Protein AF-A0A1J4ZXJ6-F1 (afdb_monomer)

Foldseek 3Di:
DECVPADLELLLNLQLLLLQLLCCVPVVPPDDSVQSSDLVSVLVSQCVVVFPVSNVLSVVSVVLVPDPDRQSQVSLLSSLCNNQCVCVRNVAAEEAEDEQQLSQQSNCVDPNNHGSQLSNLVNLVVGDRYHYDYHRPPVVSVCVQAPDPPHSNDPVDDDDDDDDDDPVRVVVVVCVVVVPDPDDPPPD

Nearest PDB structures (foldseek):
  4d80-assembly1_B  TM=6.702E-01  e=1.916E+00  Metallosphaera sedula

Radius of gyration: 20.0 Å; Cα contacts (8 Å, |Δi|>4): 215; chains: 1; bounding box: 54×43×59 Å

Mean predicted aligned error: 7.33 Å

pLDDT: mean 86.76, std 11.31, range [38.34, 96.69]

Solvent-accessible surface area (backbone atoms only — not comparable to full-atom values): 10823 Å² total; per-residue (Å²): 87,73,50,93,77,53,50,85,44,50,68,48,32,22,43,34,47,44,14,50,52,51,40,44,70,76,43,69,74,59,81,67,66,73,58,25,52,33,67,76,46,31,56,56,55,34,55,69,80,71,43,67,71,56,31,48,55,52,50,49,50,54,54,44,69,69,40,96,73,59,56,41,36,59,40,42,53,52,29,72,46,41,63,37,54,50,14,63,79,67,75,44,74,46,77,46,49,35,36,49,43,61,60,54,57,57,46,33,75,39,87,68,46,42,60,45,52,50,55,51,40,60,44,65,75,72,48,84,42,53,47,79,43,81,38,57,86,56,56,73,55,47,44,48,44,42,68,31,89,88,27,64,38,38,78,74,62,89,86,79,86,86,73,81,77,50,72,69,54,46,51,51,48,50,49,55,52,57,74,71,44,88,70,74,88,84,83,121

Sequence (188 aa):
MDRKRFGLSPEAFAVEHIGSVLYWFQQKGQGRWDDYARLPTLLRAATTPGNQRVLDMVLELDADLRQQTIPQRRLLELAFQFPEVLARELSVRFLICIDEFQDLALLSNFPRVGDVLDIFRSLLQTQSDVAYVAAGSAISLMEGVFHQARSPLFVHFRSERVGPFTHEESEELARKVLASEDLPAEAA

Secondary structure (DSSP, 8-state):
--GGGS-SSHHHHHHHHHHHHHHHHHHTT-S-GGGTTSHHHHHHHHHTT--HHHHHHHHHHHHHHTSSS--HHHHHHHHHHHHHHHHHHHT--EEEEESSGGGGGGGGGSTTT--HHHHHHHHHTT-SSEEEEE--S-HHHHHHHHH-TTSTTTTTS-----PPPPHHHHHHHHHHHHHHS---TT--

Structure (mmCIF, N/CA/C/O backbone):
data_AF-A0A1J4ZXJ6-F1
#
_entry.id   AF-A0A1J4ZXJ6-F1
#
loop_
_atom_site.group_PDB
_atom_site.id
_atom_site.type_symbol
_atom_site.label_atom_id
_atom_site.label_alt_id
_atom_site.label_comp_id
_atom_site.label_asym_id
_atom_site.label_entity_id
_atom_site.label_seq_id
_atom_site.pdbx_PDB_ins_code
_atom_site.Cartn_x
_atom_site.Cartn_y
_atom_site.Cartn_z
_atom_site.occupancy
_atom_site.B_iso_or_equiv
_atom_site.auth_seq_id
_atom_site.auth_comp_id
_atom_site.auth_asym_id
_atom_site.auth_atom_id
_atom_site.pdbx_PDB_model_num
ATOM 1 N N . MET A 1 1 ? 4.449 4.030 -6.287 1.00 57.12 1 MET A N 1
ATOM 2 C CA . MET A 1 1 ? 4.791 4.685 -5.007 1.00 57.12 1 MET A CA 1
ATOM 3 C C . MET A 1 1 ? 6.258 4.415 -4.735 1.00 57.12 1 MET A C 1
ATOM 5 O O . MET A 1 1 ? 6.630 3.250 -4.757 1.00 57.12 1 MET A O 1
ATOM 9 N N . ASP A 1 2 ? 7.065 5.461 -4.542 1.00 56.28 2 ASP A N 1
ATOM 10 C CA . ASP A 1 2 ? 8.485 5.342 -4.174 1.00 56.28 2 ASP A CA 1
ATOM 11 C C . ASP A 1 2 ? 8.596 5.105 -2.662 1.00 56.28 2 ASP A C 1
ATOM 13 O O . ASP A 1 2 ? 8.157 5.941 -1.865 1.00 56.28 2 ASP A O 1
ATOM 17 N N . ARG A 1 3 ? 9.140 3.948 -2.270 1.00 56.22 3 ARG A N 1
ATOM 18 C CA . ARG A 1 3 ? 9.219 3.529 -0.867 1.00 56.22 3 ARG A CA 1
ATOM 19 C C . ARG A 1 3 ? 10.337 4.164 -0.063 1.00 56.22 3 ARG A C 1
ATOM 21 O O . ARG A 1 3 ? 10.216 4.207 1.157 1.00 56.22 3 ARG A O 1
ATOM 28 N N . LYS A 1 4 ? 11.328 4.786 -0.706 1.00 52.53 4 LYS A N 1
ATOM 29 C CA . LYS A 1 4 ? 12.382 5.535 0.005 1.00 52.53 4 LYS A CA 1
ATOM 30 C C . LYS A 1 4 ? 11.838 6.731 0.789 1.00 52.53 4 LYS A C 1
ATOM 32 O O . LYS A 1 4 ? 12.551 7.314 1.600 1.00 52.53 4 LYS A O 1
ATOM 37 N N . ARG A 1 5 ? 10.582 7.109 0.534 1.00 53.03 5 ARG A N 1
ATOM 38 C CA . ARG A 1 5 ? 9.884 8.219 1.185 1.00 53.03 5 ARG A CA 1
ATOM 39 C C . ARG A 1 5 ? 8.990 7.802 2.348 1.00 53.03 5 ARG A C 1
ATOM 41 O O . ARG A 1 5 ? 8.472 8.694 3.010 1.00 53.03 5 ARG A O 1
ATOM 48 N N . PHE A 1 6 ? 8.794 6.501 2.574 1.00 58.81 6 PHE A N 1
ATOM 49 C CA . PHE A 1 6 ? 7.945 6.033 3.662 1.00 58.81 6 PHE A CA 1
ATOM 50 C C . PHE A 1 6 ? 8.722 5.951 4.979 1.00 58.81 6 PHE A C 1
ATOM 52 O O . PHE A 1 6 ? 9.863 5.488 5.020 1.00 58.81 6 PHE A O 1
ATOM 59 N N . GLY A 1 7 ? 8.095 6.376 6.070 1.00 61.28 7 GLY A N 1
ATOM 60 C CA . GLY A 1 7 ? 8.584 6.191 7.419 1.00 61.28 7 GLY A CA 1
ATOM 61 C C . GLY A 1 7 ? 8.749 4.709 7.743 1.00 61.28 7 GLY A C 1
ATOM 62 O O . GLY A 1 7 ? 7.912 3.869 7.420 1.00 61.28 7 GLY A O 1
ATOM 63 N N . LEU A 1 8 ? 9.847 4.391 8.426 1.00 73.50 8 LEU A N 1
ATOM 64 C CA . LEU A 1 8 ? 10.215 3.016 8.770 1.00 73.50 8 LEU A CA 1
ATOM 65 C C . LEU A 1 8 ? 9.355 2.416 9.894 1.00 73.50 8 LEU A C 1
ATOM 67 O O . LEU A 1 8 ? 9.547 1.253 10.229 1.00 73.50 8 LEU A O 1
ATOM 71 N N . SER A 1 9 ? 8.444 3.185 10.503 1.00 89.31 9 SER A N 1
ATOM 72 C CA . SER A 1 9 ? 7.569 2.712 11.582 1.00 89.31 9 SER A CA 1
ATOM 73 C C . SER A 1 9 ? 6.183 2.321 11.046 1.00 89.31 9 SER A C 1
ATOM 75 O O . SER A 1 9 ? 5.703 2.959 10.106 1.00 89.31 9 SER A O 1
ATOM 77 N N . PRO A 1 10 ? 5.494 1.323 11.639 1.00 91.19 10 PRO A N 1
ATOM 78 C CA . PRO A 1 10 ? 4.149 0.926 11.208 1.00 91.19 10 PRO A CA 1
ATOM 79 C C . PRO A 1 10 ? 3.131 2.074 11.231 1.00 91.19 10 PRO A C 1
ATOM 81 O O . PRO A 1 10 ? 2.242 2.136 10.388 1.00 91.19 10 PRO A O 1
ATOM 84 N N . GLU A 1 11 ? 3.273 2.993 12.185 1.00 92.94 11 GLU A N 1
ATOM 85 C CA . GLU A 1 11 ? 2.424 4.173 12.337 1.00 92.94 11 GLU A CA 1
ATOM 86 C C . GLU A 1 11 ? 2.603 5.154 11.178 1.00 92.94 11 GLU A C 1
ATOM 88 O O . GLU A 1 11 ? 1.623 5.551 10.546 1.00 92.94 11 GLU A O 1
ATOM 93 N N . ALA A 1 12 ? 3.856 5.519 10.883 1.00 91.69 12 ALA A N 1
ATOM 94 C CA . ALA A 1 12 ? 4.175 6.412 9.776 1.00 91.69 12 ALA A CA 1
ATOM 95 C C . ALA A 1 12 ? 3.764 5.781 8.442 1.00 91.69 12 ALA A C 1
ATOM 97 O O . ALA A 1 12 ? 3.055 6.408 7.655 1.00 91.69 12 ALA A O 1
ATOM 98 N N . PHE A 1 13 ? 4.102 4.501 8.257 1.00 92.56 13 PHE A N 1
ATOM 99 C CA . PHE A 1 13 ? 3.728 3.736 7.078 1.00 92.56 13 PHE A CA 1
ATOM 100 C C . PHE A 1 13 ? 2.216 3.752 6.838 1.00 92.56 13 PHE A C 1
ATOM 102 O O . PHE A 1 13 ? 1.781 3.992 5.713 1.00 92.56 13 PHE A O 1
ATOM 109 N N . ALA A 1 14 ? 1.401 3.519 7.872 1.00 94.75 14 ALA A N 1
ATOM 110 C CA . ALA A 1 14 ? -0.048 3.475 7.718 1.00 94.75 14 ALA A CA 1
ATOM 111 C C . ALA A 1 14 ? -0.626 4.823 7.260 1.00 94.75 14 ALA A C 1
ATOM 113 O O . ALA A 1 14 ? -1.421 4.867 6.318 1.00 94.75 14 ALA A O 1
ATOM 114 N N . VAL A 1 15 ? -0.181 5.926 7.873 1.00 94.81 1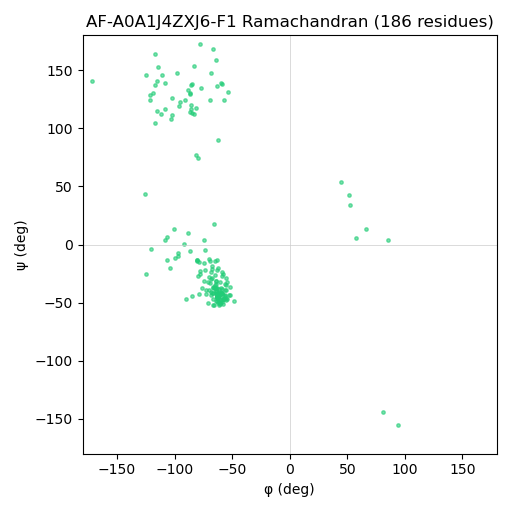5 VAL A N 1
ATOM 115 C CA . VAL A 1 15 ? -0.614 7.286 7.505 1.00 94.81 15 VAL A CA 1
ATOM 116 C C . VAL A 1 15 ? -0.195 7.626 6.078 1.00 94.81 15 VAL A C 1
ATOM 118 O O . VAL A 1 15 ? -1.015 8.075 5.278 1.00 94.81 15 VAL A O 1
ATOM 121 N N . GLU A 1 16 ? 1.065 7.388 5.731 1.00 93.38 16 GLU A N 1
ATOM 122 C CA . GLU A 1 16 ? 1.604 7.712 4.411 1.00 93.38 16 GLU A CA 1
ATOM 123 C C . GLU A 1 16 ? 1.022 6.820 3.313 1.00 93.38 16 GLU A C 1
ATOM 125 O O . GLU A 1 16 ? 0.822 7.273 2.184 1.00 93.38 16 GLU A O 1
ATOM 130 N N . HIS A 1 17 ? 0.707 5.560 3.616 1.00 93.56 17 HIS A N 1
ATOM 131 C CA . HIS A 1 17 ? 0.140 4.646 2.630 1.00 93.56 17 HIS A CA 1
ATOM 132 C C . HIS A 1 17 ? -1.290 5.047 2.293 1.00 93.56 17 HIS A C 1
ATOM 134 O O . HIS A 1 17 ? -1.599 5.278 1.127 1.00 93.56 17 HIS A O 1
ATOM 140 N N . ILE A 1 18 ? -2.133 5.259 3.303 1.00 95.50 18 ILE A N 1
ATOM 141 C CA . ILE A 1 18 ? -3.501 5.752 3.100 1.00 95.50 18 ILE A CA 1
ATOM 142 C C . ILE A 1 18 ? -3.474 7.132 2.426 1.00 95.50 18 ILE A C 1
ATOM 144 O O . ILE A 1 18 ? -4.213 7.383 1.471 1.00 95.50 18 ILE A O 1
ATOM 148 N N . GLY A 1 19 ? -2.574 8.015 2.866 1.00 94.56 19 GLY A N 1
ATOM 149 C CA . GLY A 1 19 ? -2.404 9.345 2.288 1.00 94.56 19 GLY A CA 1
ATOM 150 C C . GLY A 1 19 ? -1.991 9.325 0.828 1.00 94.56 19 GLY A C 1
ATOM 151 O O . GLY A 1 19 ? -2.583 10.030 0.015 1.00 94.56 19 GLY A O 1
ATOM 152 N N . SER A 1 20 ? -1.030 8.485 0.460 1.00 93.31 20 SER A N 1
ATOM 153 C CA . SER A 1 20 ? -0.595 8.358 -0.929 1.00 93.31 20 SER A CA 1
ATOM 154 C C . SER A 1 20 ? -1.694 7.773 -1.822 1.00 93.31 20 SER A C 1
ATOM 156 O O . SER A 1 20 ? -1.858 8.246 -2.946 1.00 93.31 20 SER A O 1
ATOM 158 N N . VAL A 1 21 ? -2.504 6.829 -1.330 1.00 94.62 21 VAL A N 1
ATOM 159 C CA . VAL A 1 21 ? -3.686 6.327 -2.056 1.00 94.62 21 VAL A CA 1
ATOM 160 C C . VAL A 1 21 ? -4.688 7.458 -2.308 1.00 94.62 21 VAL A C 1
ATOM 162 O O . VAL A 1 21 ? -5.096 7.667 -3.451 1.00 94.62 21 VAL A O 1
ATOM 165 N N . LEU A 1 22 ? -5.043 8.233 -1.276 1.00 94.19 22 LEU A N 1
ATOM 166 C CA . LEU A 1 22 ? -5.968 9.365 -1.416 1.00 94.19 22 LEU A CA 1
ATOM 167 C C . LEU A 1 22 ? -5.416 10.467 -2.322 1.00 94.19 22 LEU A C 1
ATOM 169 O O . LEU A 1 22 ? -6.157 11.008 -3.140 1.00 94.19 22 LEU A O 1
ATOM 173 N N . TYR A 1 23 ? -4.123 10.772 -2.222 1.00 94.12 23 TYR A N 1
ATOM 174 C CA . TYR A 1 23 ? -3.451 11.731 -3.093 1.00 94.12 23 TYR A CA 1
ATOM 175 C C . TYR A 1 23 ? -3.575 11.328 -4.563 1.00 94.12 23 TYR A C 1
ATOM 177 O O . TYR A 1 23 ? 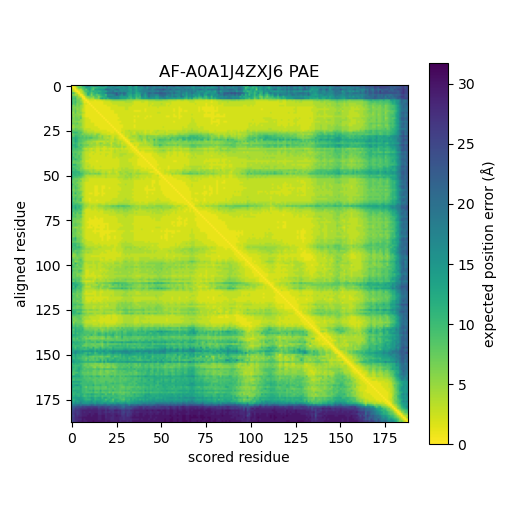-4.017 12.125 -5.390 1.00 94.12 23 TYR A O 1
ATOM 185 N N . TRP A 1 24 ? -3.230 10.083 -4.901 1.00 92.81 24 TRP A N 1
ATOM 186 C CA . TRP A 1 24 ? -3.329 9.602 -6.279 1.00 92.81 24 TRP A CA 1
ATOM 187 C C . TRP A 1 24 ? -4.776 9.534 -6.763 1.00 92.81 24 TRP A C 1
ATOM 189 O O . TRP A 1 24 ? -5.041 9.885 -7.912 1.00 92.81 24 TRP A O 1
ATOM 199 N N . PHE A 1 25 ? -5.711 9.159 -5.891 1.00 93.19 25 PHE A N 1
ATOM 200 C CA . PHE A 1 25 ? -7.132 9.131 -6.218 1.00 93.19 25 PHE A CA 1
ATOM 201 C C . PHE A 1 25 ? -7.694 10.531 -6.526 1.00 93.19 25 PHE A C 1
ATOM 203 O O . PHE A 1 25 ? -8.353 10.723 -7.547 1.00 93.19 25 PHE A O 1
ATOM 210 N N . GLN A 1 26 ? -7.414 11.519 -5.673 1.00 91.88 26 GLN A N 1
ATOM 211 C CA . GLN A 1 26 ? -8.011 12.857 -5.772 1.00 91.88 26 GLN A CA 1
ATOM 212 C C . GLN A 1 26 ? -7.255 13.770 -6.730 1.00 91.88 26 GLN A C 1
ATOM 214 O O . GLN A 1 26 ? -7.860 14.475 -7.533 1.00 91.88 26 GLN A O 1
ATOM 219 N N . GLN A 1 27 ? -5.928 13.763 -6.639 1.00 90.56 27 GLN A N 1
ATOM 220 C CA . GLN A 1 27 ? -5.077 14.714 -7.342 1.00 90.56 27 GLN A CA 1
ATOM 221 C C . GLN A 1 27 ? -4.458 14.139 -8.614 1.00 90.56 27 GLN A C 1
ATOM 223 O O . GLN A 1 27 ? -3.878 14.881 -9.402 1.00 90.56 27 GLN A O 1
ATOM 228 N N . LYS A 1 28 ? -4.543 12.819 -8.833 1.00 88.56 28 LYS A N 1
ATOM 229 C CA . LYS A 1 28 ? -3.974 12.145 -10.015 1.00 88.56 28 LYS A CA 1
ATOM 230 C C . LYS A 1 28 ? -2.490 12.475 -10.238 1.00 88.56 28 LYS A C 1
ATOM 232 O O . LYS A 1 28 ? -2.032 12.579 -11.372 1.00 88.56 28 LYS A O 1
ATOM 237 N N . GLY A 1 29 ? -1.745 12.668 -9.148 1.00 85.12 29 GLY A N 1
ATOM 238 C CA . GLY A 1 29 ? -0.324 13.019 -9.188 1.00 85.12 29 GLY A CA 1
ATOM 239 C C . GLY A 1 29 ? -0.022 14.511 -9.332 1.00 85.12 29 GLY A C 1
ATOM 240 O O . GLY A 1 29 ? 1.151 14.866 -9.430 1.00 85.12 29 GLY A O 1
ATOM 241 N N . GLN A 1 30 ? -1.034 15.379 -9.327 1.00 84.94 30 GLN A N 1
ATOM 242 C CA . GLN A 1 30 ? -0.857 16.828 -9.375 1.00 84.94 30 GLN A CA 1
ATOM 243 C C . GLN A 1 30 ? -0.707 17.406 -7.958 1.00 84.94 30 GLN A C 1
ATOM 245 O O . GLN A 1 30 ? -1.479 17.108 -7.056 1.00 84.94 30 GLN A O 1
ATOM 250 N N . GLY A 1 31 ? 0.288 18.265 -7.740 1.00 83.50 31 GLY A N 1
ATOM 251 C CA . GLY A 1 31 ? 0.522 18.892 -6.436 1.00 83.50 31 GLY A CA 1
ATOM 252 C C . GLY A 1 31 ? 1.537 18.151 -5.563 1.00 83.50 31 GLY A C 1
ATOM 253 O O . GLY A 1 31 ? 2.463 17.511 -6.061 1.00 83.50 31 GLY A O 1
ATOM 254 N N . ARG A 1 32 ? 1.427 18.327 -4.240 1.00 82.75 32 ARG A N 1
ATOM 255 C CA . ARG A 1 32 ? 2.421 17.845 -3.273 1.00 82.75 32 ARG A CA 1
ATOM 256 C C . ARG A 1 32 ? 1.889 16.659 -2.479 1.00 82.75 32 ARG A C 1
ATOM 258 O O . ARG A 1 32 ? 0.958 16.791 -1.693 1.00 82.75 32 ARG A O 1
ATOM 265 N N . TRP A 1 33 ? 2.542 15.511 -2.636 1.00 81.06 33 TRP A N 1
ATOM 266 C CA . TRP A 1 33 ? 2.216 14.306 -1.870 1.00 81.06 33 TRP A CA 1
ATOM 267 C C . TRP A 1 33 ? 2.474 14.478 -0.358 1.00 81.06 33 TRP A C 1
ATOM 269 O O . TRP A 1 33 ? 1.733 13.913 0.443 1.00 81.06 33 TRP A O 1
ATOM 279 N N . ASP A 1 34 ? 3.473 15.292 0.028 1.00 82.62 34 ASP A N 1
ATOM 280 C CA . ASP A 1 34 ? 3.868 15.533 1.431 1.00 82.62 34 ASP A CA 1
ATOM 281 C C . ASP A 1 34 ? 2.695 16.013 2.300 1.00 82.62 34 ASP A C 1
ATOM 283 O O . ASP A 1 34 ? 2.665 15.785 3.511 1.00 82.62 34 ASP A O 1
ATOM 287 N N . ASP A 1 35 ? 1.724 16.695 1.687 1.00 85.19 35 ASP A N 1
ATOM 288 C CA . ASP A 1 35 ? 0.565 17.222 2.394 1.00 85.19 35 ASP A CA 1
ATOM 289 C C . ASP A 1 35 ? -0.308 16.079 2.922 1.00 85.19 35 ASP A C 1
ATOM 291 O O . ASP A 1 35 ? -0.791 16.155 4.050 1.00 85.19 35 ASP A O 1
ATOM 295 N N . TYR A 1 36 ? -0.437 14.987 2.161 1.00 88.81 36 TYR A N 1
ATOM 296 C CA . TYR A 1 36 ? -1.241 13.809 2.506 1.00 88.81 36 TYR A CA 1
ATOM 297 C C . TYR A 1 36 ? -0.528 12.857 3.475 1.00 88.81 36 TYR A C 1
ATOM 299 O O . TYR A 1 36 ? -1.182 12.019 4.089 1.00 88.81 36 TYR A O 1
ATOM 307 N N . ALA A 1 37 ? 0.783 13.016 3.674 1.00 87.44 37 ALA A N 1
ATOM 308 C CA . ALA A 1 37 ? 1.575 12.238 4.630 1.00 87.44 37 ALA A CA 1
ATOM 309 C C . ALA A 1 37 ? 1.342 12.647 6.101 1.00 87.44 37 ALA A C 1
ATOM 311 O O . ALA A 1 37 ? 2.003 12.146 7.009 1.00 87.44 37 ALA A O 1
ATOM 312 N N . ARG A 1 38 ? 0.420 13.583 6.367 1.00 90.50 38 ARG A N 1
ATOM 313 C CA . ARG A 1 38 ? 0.117 14.092 7.711 1.00 90.50 38 ARG A CA 1
ATOM 314 C C . ARG A 1 38 ? -1.328 13.812 8.083 1.00 90.50 38 ARG A C 1
ATOM 316 O O . ARG A 1 38 ? -2.244 14.199 7.362 1.00 90.50 38 ARG A O 1
ATOM 323 N N . LEU A 1 39 ? -1.533 13.251 9.273 1.00 89.94 39 LEU A N 1
ATOM 324 C CA . LEU A 1 39 ? -2.850 12.838 9.764 1.00 89.94 39 LEU A CA 1
ATOM 325 C C . LEU A 1 39 ? -3.933 13.943 9.716 1.00 89.94 39 LEU A C 1
ATOM 327 O O . LEU A 1 39 ? -5.029 13.659 9.238 1.00 89.94 39 LEU A O 1
ATOM 331 N N . PRO A 1 40 ? -3.675 15.213 10.101 1.00 91.62 40 PRO A N 1
ATOM 332 C CA . PRO A 1 40 ? -4.697 16.260 10.004 1.00 91.62 40 PRO A CA 1
ATOM 333 C C . PRO A 1 40 ? -5.142 16.550 8.567 1.00 91.62 40 PRO A C 1
ATOM 335 O O . PRO A 1 40 ? -6.318 16.816 8.323 1.00 91.62 40 PRO A O 1
ATOM 338 N N . THR A 1 41 ? -4.215 16.507 7.609 1.00 90.81 41 THR A N 1
ATOM 339 C CA . THR A 1 41 ? -4.545 16.679 6.192 1.00 90.81 41 THR A CA 1
ATOM 340 C C . THR A 1 41 ? -5.256 15.448 5.657 1.00 90.81 41 THR A C 1
ATOM 342 O O . THR A 1 41 ? -6.220 15.588 4.913 1.00 90.81 41 THR A O 1
ATOM 345 N N . LEU A 1 42 ? -4.826 14.256 6.077 1.00 92.44 42 LEU A N 1
ATOM 346 C CA . LEU A 1 42 ? -5.439 12.989 5.702 1.00 92.44 42 LEU A CA 1
ATOM 347 C C . LEU A 1 42 ? -6.919 12.941 6.090 1.00 92.44 42 LEU A C 1
ATOM 349 O O . LEU A 1 42 ? -7.764 12.624 5.258 1.00 92.44 42 LEU A O 1
ATOM 353 N N . LEU A 1 43 ? -7.238 13.341 7.323 1.00 93.62 43 LEU A N 1
ATOM 354 C CA . LEU A 1 43 ? -8.611 13.443 7.820 1.00 93.62 43 LEU A CA 1
ATOM 355 C C . LEU A 1 43 ? -9.457 14.396 6.969 1.00 93.62 43 LEU A C 1
ATOM 357 O O . LEU A 1 43 ? -10.597 14.084 6.639 1.00 93.62 43 LEU A O 1
ATOM 361 N N . ARG A 1 44 ? -8.896 15.539 6.557 1.00 92.56 44 ARG A N 1
ATOM 362 C CA . ARG A 1 44 ? -9.586 16.471 5.651 1.00 92.56 44 ARG A CA 1
ATOM 363 C C . ARG A 1 44 ? -9.783 15.851 4.270 1.00 92.56 44 ARG A C 1
ATOM 365 O O . ARG A 1 44 ? -10.891 15.876 3.740 1.00 92.56 44 ARG A O 1
ATOM 372 N N . ALA A 1 45 ? -8.741 15.248 3.707 1.00 91.50 45 ALA A N 1
ATOM 373 C CA . ALA A 1 45 ? -8.801 14.589 2.409 1.00 91.50 45 ALA A CA 1
ATOM 374 C C . ALA A 1 45 ? -9.852 13.470 2.389 1.00 91.50 45 ALA A C 1
ATOM 376 O O . ALA A 1 45 ? -10.588 13.358 1.415 1.00 91.50 45 ALA A O 1
ATOM 377 N N . ALA A 1 46 ? -9.994 12.704 3.472 1.00 93.19 46 ALA A N 1
ATOM 378 C CA . ALA A 1 46 ? -10.968 11.619 3.593 1.00 93.19 46 ALA A CA 1
ATOM 379 C C . ALA A 1 46 ? -12.435 12.081 3.519 1.00 93.19 46 ALA A C 1
ATOM 381 O O . ALA A 1 46 ? -13.301 11.294 3.153 1.00 93.19 46 ALA A O 1
ATOM 382 N N . THR A 1 47 ? -12.722 13.356 3.806 1.00 93.38 47 THR A N 1
ATOM 383 C CA . THR A 1 47 ? -14.076 13.920 3.646 1.00 93.38 47 THR A CA 1
ATOM 384 C C . THR A 1 47 ? -14.416 14.258 2.191 1.00 93.38 47 THR A C 1
ATOM 386 O O . THR A 1 47 ? -15.588 14.300 1.825 1.00 93.38 47 THR A O 1
ATOM 389 N N . THR A 1 48 ? -13.405 14.463 1.340 1.00 90.81 48 THR A N 1
ATOM 390 C CA . THR A 1 48 ? -13.575 14.931 -0.049 1.00 90.81 48 THR A CA 1
ATOM 391 C C . THR A 1 48 ? -14.348 13.945 -0.938 1.00 90.81 48 THR A C 1
ATOM 393 O O . THR A 1 48 ? -15.201 14.398 -1.697 1.00 90.81 48 THR A O 1
ATOM 396 N N . PRO A 1 49 ? -14.141 12.613 -0.847 1.00 88.31 49 PRO A N 1
ATOM 397 C CA . PRO A 1 49 ? -14.943 11.645 -1.593 1.00 88.31 49 PRO A CA 1
ATOM 398 C C . PRO A 1 49 ? -16.428 11.604 -1.204 1.00 88.31 49 PRO A C 1
ATOM 400 O O . PRO A 1 49 ? -17.210 10.982 -1.913 1.00 88.31 49 PRO A O 1
ATOM 403 N N . GLY A 1 50 ? -16.826 12.202 -0.072 1.00 90.25 50 GLY A N 1
ATOM 404 C CA . GLY A 1 50 ? -18.214 12.185 0.402 1.00 90.25 50 GLY A CA 1
ATOM 405 C C . GLY A 1 50 ? -18.735 10.803 0.819 1.00 90.25 50 GLY A C 1
ATOM 406 O O . GLY A 1 50 ? -19.941 10.635 0.984 1.00 90.25 50 GLY A O 1
ATOM 407 N N . ASN A 1 51 ? -17.853 9.813 0.990 1.00 94.25 51 ASN A N 1
ATOM 408 C CA . ASN A 1 51 ? -18.215 8.453 1.376 1.00 94.25 51 ASN A CA 1
ATOM 409 C C . ASN A 1 51 ? -17.930 8.214 2.870 1.00 94.25 51 ASN A C 1
ATOM 411 O O . ASN A 1 51 ? -16.807 8.414 3.338 1.00 94.25 51 ASN A O 1
ATOM 415 N N . GLN A 1 52 ? -18.951 7.766 3.607 1.00 94.19 52 GLN A N 1
ATOM 416 C CA . GLN A 1 52 ? -18.865 7.545 5.054 1.00 94.19 52 GLN A CA 1
ATOM 417 C C . GLN A 1 52 ? -17.860 6.451 5.412 1.00 94.19 52 GLN A C 1
ATOM 419 O O . GLN A 1 52 ? -17.043 6.653 6.300 1.00 94.19 52 GLN A O 1
ATOM 424 N N . ARG A 1 53 ? -17.841 5.337 4.672 1.00 95.25 53 ARG A N 1
ATOM 425 C CA . ARG A 1 53 ? -16.956 4.210 4.969 1.00 95.25 53 ARG A CA 1
ATOM 426 C C . ARG A 1 53 ? -15.479 4.571 4.805 1.00 95.25 53 ARG A C 1
ATOM 428 O O . ARG A 1 53 ? -14.652 4.143 5.608 1.00 95.25 53 ARG A O 1
ATOM 435 N N . VAL A 1 54 ? -15.150 5.382 3.797 1.00 94.81 54 VAL A N 1
ATOM 436 C CA . VAL A 1 54 ? -13.791 5.913 3.591 1.00 94.81 54 VAL A CA 1
ATOM 437 C C . VAL A 1 54 ? -13.375 6.809 4.757 1.00 94.81 54 VAL A C 1
ATOM 439 O O . VAL A 1 54 ? -12.264 6.671 5.267 1.00 94.81 54 VAL A O 1
ATOM 442 N N . LEU A 1 55 ? -14.261 7.707 5.196 1.00 95.62 55 LEU A N 1
ATOM 443 C CA . LEU A 1 55 ? -14.003 8.575 6.343 1.00 95.62 55 LEU A CA 1
ATOM 444 C C . LEU A 1 55 ? -13.834 7.764 7.635 1.00 95.62 55 LEU A C 1
ATOM 446 O O . LEU A 1 55 ? -12.874 7.998 8.368 1.00 95.62 55 LEU A O 1
ATOM 450 N N . ASP A 1 56 ? -14.712 6.791 7.876 1.00 96.50 56 ASP A N 1
ATOM 451 C CA . ASP A 1 56 ? -14.683 5.926 9.055 1.00 96.50 56 ASP A CA 1
ATOM 452 C C . ASP A 1 56 ? -13.341 5.205 9.181 1.00 96.50 56 ASP A C 1
ATOM 454 O O . ASP A 1 56 ? -12.750 5.215 10.253 1.00 96.50 56 ASP A O 1
ATOM 458 N N . MET A 1 57 ? -12.788 4.665 8.089 1.00 96.12 57 MET A N 1
ATOM 459 C CA . MET A 1 57 ? -11.470 4.019 8.131 1.00 96.12 57 MET A CA 1
ATOM 460 C C . MET A 1 57 ? -10.340 4.967 8.549 1.00 96.12 57 MET A C 1
ATOM 462 O O . MET A 1 57 ? -9.430 4.565 9.274 1.00 96.12 57 MET A O 1
ATOM 466 N N . VAL A 1 58 ? -10.373 6.226 8.103 1.00 96.25 58 VAL A N 1
ATOM 467 C CA . VAL A 1 58 ? -9.351 7.217 8.482 1.00 96.25 58 VAL A CA 1
ATOM 468 C C . VAL A 1 58 ? -9.553 7.692 9.925 1.00 96.25 58 VAL A C 1
ATOM 470 O O . VAL A 1 58 ? -8.578 7.977 10.621 1.00 96.25 58 VAL A O 1
ATOM 473 N N . LEU A 1 59 ? -10.795 7.727 10.410 1.00 96.19 59 LEU A N 1
ATOM 474 C CA . LEU A 1 59 ? -11.096 7.976 11.821 1.00 96.19 59 LEU A CA 1
ATOM 475 C C . LEU A 1 59 ? -10.676 6.802 12.716 1.00 96.19 59 LEU A C 1
ATOM 477 O O . LEU A 1 59 ? -10.127 7.035 13.789 1.00 96.19 59 LEU A O 1
ATOM 481 N N . GLU A 1 60 ? -10.873 5.558 12.273 1.00 96.69 60 GLU A N 1
ATOM 482 C CA . GLU A 1 60 ? -10.372 4.356 12.950 1.00 96.69 60 GLU A CA 1
ATOM 483 C C . GLU A 1 60 ? -8.840 4.399 13.065 1.00 96.69 60 GLU A C 1
ATOM 485 O O . GLU A 1 60 ? -8.300 4.147 14.142 1.00 96.69 60 GLU A O 1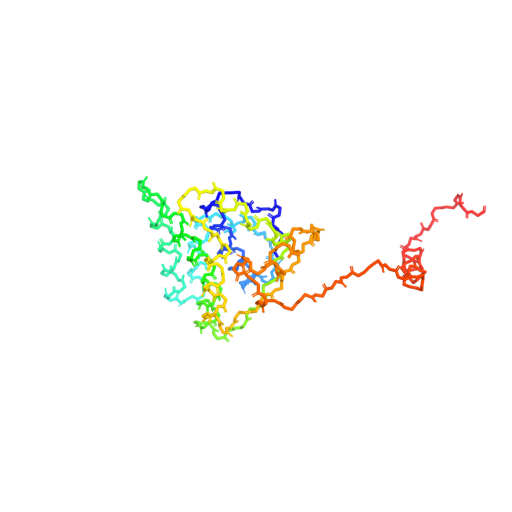
ATOM 490 N N . LEU A 1 61 ? -8.145 4.811 11.997 1.00 96.62 61 LEU A N 1
ATOM 491 C CA . LEU A 1 61 ? -6.699 5.036 12.017 1.00 96.62 61 LEU A CA 1
ATOM 492 C C . LEU A 1 61 ? -6.289 6.091 13.064 1.00 96.62 61 LEU A C 1
ATOM 494 O O . LEU A 1 61 ? -5.381 5.843 13.856 1.00 96.62 61 LEU A O 1
ATOM 498 N N . ASP A 1 62 ? -6.939 7.262 13.086 1.00 96.19 62 ASP A N 1
ATOM 499 C CA . ASP A 1 62 ? -6.654 8.319 14.076 1.00 96.19 62 ASP A CA 1
ATOM 500 C C . ASP A 1 62 ? -6.920 7.839 15.511 1.00 96.19 62 ASP A C 1
ATOM 502 O O . ASP A 1 62 ? -6.113 8.094 16.408 1.00 96.19 62 ASP A O 1
ATOM 506 N N . ALA A 1 63 ? -8.004 7.091 15.728 1.00 95.88 63 ALA A N 1
ATOM 507 C CA . ALA A 1 63 ? -8.332 6.517 17.026 1.00 95.88 63 ALA A CA 1
ATOM 508 C C . ALA A 1 63 ? -7.270 5.507 17.491 1.00 95.88 63 ALA A C 1
ATOM 510 O O . ALA A 1 63 ? -6.825 5.579 18.639 1.00 95.88 63 ALA A O 1
ATOM 511 N N . ASP A 1 64 ? -6.823 4.608 16.609 1.00 95.75 64 ASP A N 1
ATOM 512 C CA . ASP A 1 64 ? -5.787 3.613 16.907 1.00 95.75 64 ASP A CA 1
ATOM 513 C C . ASP A 1 64 ? -4.426 4.262 17.211 1.00 95.75 64 ASP A C 1
ATOM 515 O O . ASP A 1 64 ? -3.723 3.830 18.129 1.00 95.75 64 ASP A O 1
ATOM 519 N N . LEU A 1 65 ? -4.076 5.348 16.515 1.00 94.19 65 LEU A N 1
ATOM 520 C CA . LEU A 1 65 ? -2.846 6.113 16.757 1.00 94.19 65 LEU A CA 1
ATOM 521 C C . LEU A 1 65 ? -2.840 6.860 18.100 1.00 94.19 65 LEU A C 1
ATOM 523 O O . LEU A 1 65 ? -1.770 7.156 18.631 1.00 94.19 65 LEU A O 1
ATOM 527 N N . ARG A 1 66 ? -4.013 7.168 18.668 1.00 93.94 66 ARG A N 1
ATOM 528 C CA . ARG A 1 66 ? -4.150 7.857 19.966 1.00 93.94 66 ARG A CA 1
ATOM 529 C C . ARG A 1 66 ? -4.139 6.914 21.168 1.00 93.94 66 ARG A C 1
ATOM 531 O O . ARG A 1 66 ? -4.166 7.385 22.307 1.00 93.94 66 ARG A O 1
ATOM 538 N N . GLN A 1 67 ? -4.133 5.603 20.947 1.00 93.38 67 GLN A N 1
ATOM 539 C CA . GLN A 1 67 ? -4.135 4.635 22.039 1.00 93.38 67 GLN A CA 1
ATOM 540 C C . GLN A 1 67 ? -2.813 4.667 22.815 1.00 93.38 67 GLN A C 1
ATOM 542 O O . GLN A 1 67 ? -1.741 4.869 22.251 1.00 93.38 67 GLN A O 1
ATOM 547 N N . GLN A 1 68 ? -2.877 4.390 24.122 1.00 87.81 68 GLN A N 1
ATOM 548 C CA . GLN A 1 68 ? -1.676 4.274 24.963 1.00 87.81 68 GLN A CA 1
ATOM 549 C C . GLN A 1 68 ? -0.737 3.165 24.469 1.00 87.81 68 GLN A C 1
ATOM 551 O O . GLN A 1 68 ? 0.483 3.299 24.522 1.00 87.81 68 GLN A O 1
ATOM 556 N N . THR A 1 69 ? -1.316 2.061 23.993 1.00 91.19 69 THR A N 1
ATOM 557 C CA . THR A 1 69 ? -0.594 0.976 23.329 1.00 91.19 69 THR A CA 1
ATOM 558 C C . THR A 1 69 ? -1.092 0.882 21.899 1.00 91.19 69 THR A C 1
ATOM 560 O O . THR A 1 69 ? -2.187 0.389 21.659 1.00 91.19 69 THR A O 1
ATOM 563 N N . ILE A 1 70 ? -0.279 1.357 20.959 1.00 91.88 70 ILE A N 1
ATOM 564 C CA . ILE A 1 70 ? -0.651 1.417 19.546 1.00 91.88 70 ILE A CA 1
ATOM 565 C C . ILE A 1 70 ? -0.741 -0.006 18.959 1.00 91.88 70 ILE A C 1
ATOM 567 O O . ILE A 1 70 ? 0.251 -0.750 19.014 1.00 91.88 70 ILE A O 1
ATOM 571 N N . PRO A 1 71 ? -1.887 -0.400 18.368 1.00 93.31 71 PRO A N 1
ATOM 572 C CA . PRO A 1 71 ? -2.064 -1.713 17.758 1.00 93.31 71 PRO A CA 1
ATOM 573 C C . PRO A 1 71 ? -1.419 -1.757 16.360 1.00 93.31 71 PRO A C 1
ATOM 575 O O . PRO A 1 71 ? -2.099 -1.742 15.339 1.00 93.31 71 PRO A O 1
ATOM 578 N N . GLN A 1 72 ? -0.084 -1.827 16.305 1.00 93.25 72 GLN A N 1
ATOM 579 C CA . GLN A 1 72 ? 0.707 -1.725 15.063 1.00 93.25 72 GLN A CA 1
ATOM 580 C C . GLN A 1 72 ? 0.254 -2.677 13.948 1.00 93.25 72 GLN A C 1
ATOM 582 O O . GLN A 1 72 ? 0.129 -2.257 12.802 1.00 93.25 72 GLN A O 1
ATOM 587 N N . ARG A 1 73 ? -0.047 -3.941 14.274 1.00 94.19 73 ARG A N 1
ATOM 588 C CA . ARG A 1 73 ? -0.596 -4.901 13.307 1.00 94.19 73 ARG A CA 1
ATOM 589 C C . ARG A 1 73 ? -1.892 -4.401 12.658 1.00 94.19 73 ARG A C 1
ATOM 591 O O . ARG A 1 73 ? -2.012 -4.439 11.438 1.00 94.19 73 ARG A O 1
ATOM 598 N N . ARG A 1 74 ? -2.829 -3.899 13.468 1.00 94.56 74 ARG A N 1
ATOM 599 C CA . ARG A 1 74 ? -4.120 -3.382 12.998 1.00 94.56 74 ARG A CA 1
ATOM 600 C C . ARG A 1 74 ? -3.943 -2.154 12.106 1.00 94.56 74 ARG A C 1
ATOM 602 O O . ARG A 1 74 ? -4.641 -2.037 11.107 1.00 94.56 74 ARG A O 1
ATOM 609 N N . LEU A 1 75 ? -2.984 -1.274 12.412 1.00 95.19 75 LEU A N 1
ATOM 610 C CA . LEU A 1 75 ? -2.673 -0.124 11.553 1.00 95.19 75 LEU A CA 1
ATOM 611 C C . LEU A 1 75 ? -2.244 -0.560 10.147 1.00 95.19 75 LEU A C 1
ATOM 613 O O . LEU A 1 75 ? -2.685 0.028 9.162 1.00 95.19 75 LEU A O 1
ATOM 617 N N . LEU A 1 76 ? -1.415 -1.604 10.047 1.00 95.00 76 LEU A N 1
ATOM 618 C CA . LEU A 1 76 ? -1.003 -2.149 8.753 1.00 95.00 76 LEU A CA 1
ATOM 619 C C . LEU A 1 76 ? -2.166 -2.826 8.024 1.00 95.00 76 LEU A C 1
ATOM 621 O O . LEU A 1 76 ? -2.321 -2.627 6.822 1.00 95.00 76 LEU A O 1
ATOM 625 N N . GLU A 1 77 ? -3.004 -3.577 8.741 1.00 95.06 77 GLU A N 1
ATOM 626 C CA . GLU A 1 77 ? -4.227 -4.168 8.184 1.00 95.06 77 GLU A CA 1
ATOM 627 C C . GLU A 1 77 ? -5.155 -3.084 7.610 1.00 95.06 77 GLU A C 1
ATOM 629 O O . GLU A 1 77 ? -5.578 -3.192 6.460 1.00 95.06 77 GLU A O 1
ATOM 634 N N . LEU A 1 78 ? -5.396 -1.997 8.355 1.00 95.75 78 LEU A N 1
ATOM 635 C CA . LEU A 1 78 ? -6.166 -0.840 7.887 1.00 95.75 78 LEU A CA 1
ATOM 636 C C . LEU A 1 78 ? -5.533 -0.200 6.651 1.00 95.75 78 LEU A C 1
ATOM 638 O O . LEU A 1 78 ? -6.230 0.054 5.669 1.00 95.75 78 LEU A O 1
ATOM 642 N N . ALA A 1 79 ? -4.220 0.032 6.680 1.00 95.56 79 ALA A N 1
ATOM 643 C CA . ALA A 1 79 ? -3.503 0.662 5.582 1.00 95.56 79 ALA A CA 1
ATOM 644 C C . ALA A 1 79 ? -3.616 -0.151 4.291 1.00 95.56 79 ALA A C 1
ATOM 646 O O . ALA A 1 79 ? -4.017 0.378 3.258 1.00 95.56 79 ALA A O 1
ATOM 647 N N . PHE A 1 80 ? -3.310 -1.443 4.347 1.00 95.12 80 PHE A N 1
ATOM 648 C CA . PHE A 1 80 ? -3.358 -2.311 3.177 1.00 95.12 80 PHE A CA 1
ATOM 649 C C . PHE A 1 80 ? -4.787 -2.597 2.692 1.00 95.12 80 PHE A C 1
ATOM 651 O O . PHE A 1 80 ? -4.976 -2.824 1.499 1.00 95.12 80 PHE A O 1
ATOM 658 N N . GLN A 1 81 ? -5.791 -2.577 3.576 1.00 95.88 81 GLN A N 1
ATOM 659 C CA . GLN A 1 81 ? -7.203 -2.759 3.214 1.00 95.88 81 GLN A CA 1
ATOM 660 C C . GLN A 1 81 ? -7.824 -1.498 2.596 1.00 95.88 81 GLN A C 1
ATOM 662 O O . GLN A 1 81 ? -8.788 -1.590 1.832 1.00 95.88 81 GLN A O 1
ATOM 667 N N . PHE A 1 82 ? -7.289 -0.320 2.917 1.00 96.62 82 PHE A N 1
ATOM 668 C CA . PHE A 1 82 ? -7.853 0.962 2.507 1.00 96.62 82 PHE A CA 1
ATOM 669 C C . PHE A 1 82 ? -8.054 1.121 0.987 1.00 96.62 82 PHE A C 1
ATOM 671 O O . PHE A 1 82 ? -9.153 1.528 0.601 1.00 96.62 82 PHE A O 1
ATOM 678 N N . PRO A 1 83 ? -7.091 0.776 0.102 1.00 96.19 83 PRO A N 1
ATOM 679 C CA . PRO A 1 83 ? -7.302 0.865 -1.341 1.00 96.19 83 PRO A CA 1
ATOM 680 C C . PRO A 1 83 ? -8.509 0.076 -1.841 1.00 96.19 83 PRO A C 1
ATOM 682 O O . PRO A 1 83 ? -9.234 0.566 -2.699 1.00 96.19 83 PRO A O 1
ATOM 685 N N . GLU A 1 84 ? -8.745 -1.118 -1.295 1.00 96.19 84 GLU A N 1
ATOM 686 C CA . GLU A 1 84 ? -9.865 -1.972 -1.697 1.00 96.19 84 GLU A CA 1
ATOM 687 C C . GLU A 1 84 ? -11.199 -1.371 -1.273 1.00 96.19 84 GLU A C 1
ATOM 689 O O . GLU A 1 84 ? -12.147 -1.350 -2.054 1.00 96.19 84 GLU A O 1
ATOM 694 N N . VAL A 1 85 ? -11.277 -0.856 -0.043 1.00 95.75 85 VAL A N 1
ATOM 695 C CA . VAL A 1 85 ? -12.491 -0.180 0.427 1.00 95.75 85 VAL A CA 1
ATOM 696 C C . VAL A 1 85 ? -12.757 1.050 -0.427 1.00 95.75 85 VAL A C 1
ATOM 698 O O . VAL A 1 85 ? -13.865 1.212 -0.921 1.00 95.75 85 VAL A O 1
ATOM 701 N N . LEU A 1 86 ? -11.736 1.868 -0.682 1.00 96.06 86 LEU A N 1
ATOM 702 C CA . LEU A 1 86 ? -11.868 3.035 -1.546 1.00 96.06 86 LEU A CA 1
ATOM 703 C C . LEU A 1 86 ? -12.326 2.654 -2.964 1.00 96.06 86 LEU A C 1
ATOM 705 O O . LEU A 1 86 ? -13.187 3.330 -3.524 1.00 96.06 86 LEU A O 1
ATOM 709 N N . ALA A 1 87 ? -11.781 1.573 -3.531 1.00 95.56 87 ALA A N 1
ATOM 710 C CA . ALA A 1 87 ? -12.167 1.068 -4.846 1.00 95.56 87 ALA A CA 1
ATOM 711 C C . ALA A 1 87 ? -13.637 0.651 -4.896 1.00 95.56 87 ALA A C 1
ATOM 713 O O . ALA A 1 87 ? -14.378 1.127 -5.756 1.00 95.56 87 ALA A O 1
ATOM 714 N N . ARG A 1 88 ? -14.069 -0.194 -3.954 1.00 95.44 88 ARG A N 1
ATOM 715 C CA . ARG A 1 88 ? -15.445 -0.707 -3.892 1.00 95.44 88 ARG A CA 1
ATOM 716 C C . ARG A 1 88 ? -16.456 0.412 -3.686 1.00 95.44 88 ARG A C 1
ATOM 718 O O . ARG A 1 88 ? -17.417 0.527 -4.441 1.00 95.44 88 ARG A O 1
ATOM 725 N N . GLU A 1 89 ? -16.204 1.262 -2.697 1.00 95.25 89 GLU A N 1
ATOM 726 C CA . GLU A 1 89 ? -17.106 2.345 -2.299 1.00 95.25 89 GLU A CA 1
ATOM 727 C C . GLU A 1 89 ? -17.295 3.398 -3.394 1.00 95.25 89 GLU A C 1
ATOM 729 O O . GLU A 1 89 ? -18.362 3.999 -3.509 1.00 95.25 89 GLU A O 1
ATOM 734 N N . LEU A 1 90 ? -16.268 3.620 -4.219 1.00 94.06 90 LEU A N 1
ATOM 735 C CA . LEU A 1 90 ? -16.301 4.608 -5.298 1.00 94.06 90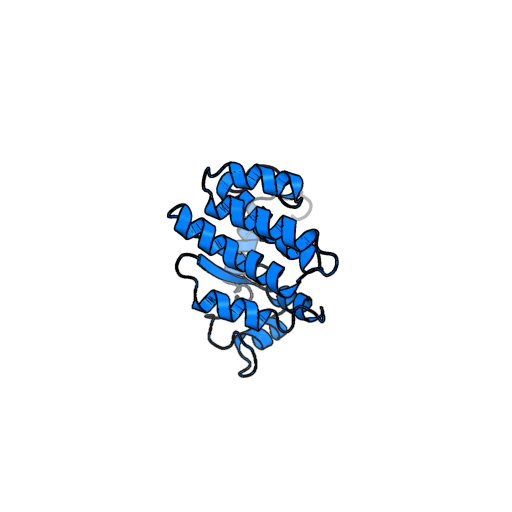 LEU A CA 1
ATOM 736 C C . LEU A 1 90 ? -16.419 3.972 -6.688 1.00 94.06 90 LEU A C 1
ATOM 738 O O . LEU A 1 90 ? -16.373 4.687 -7.687 1.00 94.06 90 LEU A O 1
ATOM 742 N N . SER A 1 91 ? -16.606 2.648 -6.760 1.00 93.88 91 SER A N 1
ATOM 743 C CA . SER A 1 91 ? -16.708 1.876 -8.006 1.00 93.88 91 SER A CA 1
ATOM 744 C C . SER A 1 91 ? -15.555 2.145 -8.985 1.00 93.88 91 SER A C 1
ATOM 746 O O . SER A 1 91 ? -15.755 2.289 -10.193 1.00 93.88 91 SER A O 1
ATOM 748 N N . VAL A 1 92 ? -14.331 2.219 -8.458 1.00 94.44 92 VAL A N 1
ATOM 749 C CA . VAL A 1 92 ? -13.092 2.378 -9.232 1.00 94.44 92 VAL A CA 1
ATOM 750 C C . VAL A 1 92 ? -12.186 1.165 -9.052 1.00 94.44 92 VAL A C 1
ATOM 752 O O . VAL A 1 92 ? -12.357 0.381 -8.127 1.00 94.44 92 VAL A O 1
ATOM 755 N N . ARG A 1 93 ? -11.197 1.015 -9.935 1.00 93.94 93 ARG A N 1
ATOM 756 C CA . ARG A 1 93 ? -10.163 -0.021 -9.821 1.00 93.94 93 ARG A CA 1
ATOM 757 C C . ARG A 1 93 ? -8.803 0.618 -9.607 1.00 93.94 93 ARG A C 1
ATOM 759 O O . ARG A 1 93 ? -8.495 1.620 -10.255 1.00 93.94 93 ARG A O 1
ATOM 766 N N . PHE A 1 94 ? -7.983 0.018 -8.751 1.00 93.38 94 PHE A N 1
ATOM 767 C CA . PHE A 1 94 ? -6.621 0.482 -8.498 1.00 93.38 94 PHE A CA 1
ATOM 768 C C . PHE A 1 94 ? -5.581 -0.466 -9.088 1.00 93.38 94 PHE A C 1
ATOM 770 O O . PHE A 1 94 ? -5.677 -1.684 -8.966 1.00 93.38 94 PHE A O 1
ATOM 777 N N . LEU A 1 95 ? -4.540 0.123 -9.674 1.00 94.31 95 LEU A N 1
ATOM 778 C CA . LEU A 1 95 ? -3.266 -0.538 -9.922 1.00 94.31 95 LEU A CA 1
ATOM 779 C C . LEU A 1 95 ? -2.224 0.122 -9.020 1.00 94.31 95 LEU A C 1
ATOM 781 O O . LEU A 1 95 ? -1.896 1.295 -9.204 1.00 94.31 95 LEU A O 1
ATOM 785 N N . ILE A 1 96 ? -1.718 -0.614 -8.034 1.00 93.25 96 ILE A N 1
ATOM 786 C CA . ILE A 1 96 ? -0.713 -0.117 -7.097 1.00 93.25 96 ILE A CA 1
ATOM 787 C C . ILE A 1 96 ? 0.649 -0.677 -7.486 1.00 93.25 96 ILE A C 1
ATOM 789 O O . ILE A 1 96 ? 0.953 -1.847 -7.260 1.00 93.25 96 ILE A O 1
ATOM 793 N N . CYS A 1 97 ? 1.494 0.196 -8.028 1.00 92.06 97 CYS A N 1
ATOM 794 C CA . CYS A 1 97 ? 2.902 -0.104 -8.250 1.00 92.06 97 CYS A CA 1
ATOM 795 C C . CYS A 1 97 ? 3.697 0.221 -6.983 1.00 92.06 97 CYS A C 1
ATOM 797 O O . CYS A 1 97 ? 3.795 1.389 -6.583 1.00 92.06 97 CYS A O 1
ATOM 799 N N . ILE A 1 98 ? 4.253 -0.808 -6.360 1.00 90.12 98 ILE A N 1
ATOM 800 C CA . ILE A 1 98 ? 5.104 -0.715 -5.181 1.00 90.12 98 ILE A CA 1
ATOM 801 C C . ILE A 1 98 ? 6.546 -0.871 -5.644 1.00 90.12 98 ILE A C 1
ATOM 803 O O . ILE A 1 98 ? 6.934 -1.956 -6.071 1.00 90.12 98 ILE A O 1
ATOM 807 N N . ASP A 1 99 ? 7.315 0.210 -5.558 1.00 88.88 99 ASP A N 1
ATOM 808 C CA . ASP A 1 99 ? 8.760 0.153 -5.758 1.00 88.88 99 ASP A CA 1
ATOM 809 C C . ASP A 1 99 ? 9.461 -0.268 -4.461 1.00 88.88 99 ASP A C 1
ATOM 811 O O . ASP A 1 99 ? 8.913 -0.065 -3.374 1.00 88.88 99 ASP A O 1
ATOM 815 N N . GLU A 1 100 ? 10.639 -0.874 -4.581 1.00 88.75 100 GLU A N 1
ATOM 816 C CA . GLU A 1 100 ? 11.397 -1.487 -3.481 1.00 88.75 100 GLU A CA 1
ATOM 817 C C . GLU A 1 100 ? 10.509 -2.338 -2.554 1.00 88.75 100 GLU A C 1
ATOM 819 O O . GLU A 1 100 ? 10.431 -2.151 -1.337 1.00 88.75 100 GLU A O 1
ATOM 824 N N . PHE A 1 101 ? 9.775 -3.287 -3.142 1.00 88.88 101 PHE A N 1
ATOM 825 C CA . PHE A 1 101 ? 8.822 -4.125 -2.417 1.00 88.88 101 PHE A CA 1
ATOM 826 C C . PHE A 1 101 ? 9.458 -4.867 -1.235 1.00 88.88 101 PHE A C 1
ATOM 828 O O . PHE A 1 101 ? 8.809 -5.013 -0.197 1.00 88.88 101 PHE A O 1
ATOM 835 N N . GLN A 1 102 ? 10.723 -5.283 -1.355 1.00 85.19 102 GLN A N 1
ATOM 836 C CA . GLN A 1 102 ? 11.451 -5.967 -0.285 1.00 85.19 102 GLN A CA 1
ATOM 837 C C . GLN A 1 102 ? 11.538 -5.150 1.013 1.00 85.19 102 GLN A C 1
ATOM 839 O O . GLN A 1 102 ? 11.600 -5.741 2.090 1.00 85.19 102 GLN A O 1
ATOM 844 N N . ASP A 1 103 ? 11.463 -3.817 0.940 1.00 87.12 103 ASP A N 1
ATOM 845 C CA . ASP A 1 103 ? 11.516 -2.948 2.118 1.00 87.12 103 ASP A CA 1
ATOM 846 C C . ASP A 1 103 ? 10.276 -3.120 3.004 1.00 87.12 103 ASP A C 1
ATOM 848 O O . ASP A 1 103 ? 10.321 -2.823 4.197 1.00 87.12 103 ASP A O 1
ATOM 852 N N . LEU A 1 104 ? 9.182 -3.683 2.469 1.00 87.00 104 LEU A N 1
ATOM 853 C CA . LEU A 1 104 ? 8.014 -4.048 3.272 1.00 87.00 104 LEU A CA 1
ATOM 854 C C . LEU A 1 104 ? 8.395 -4.978 4.418 1.00 87.00 104 LEU A C 1
ATOM 856 O O . LEU A 1 104 ? 7.888 -4.809 5.522 1.00 87.00 104 LEU A O 1
ATOM 860 N N . ALA A 1 105 ? 9.310 -5.919 4.166 1.00 85.88 105 ALA A N 1
ATOM 861 C CA . ALA A 1 105 ? 9.745 -6.904 5.148 1.00 85.88 105 ALA A CA 1
ATOM 862 C C . ALA A 1 105 ? 10.412 -6.259 6.376 1.00 85.88 105 ALA A C 1
ATOM 864 O O . ALA A 1 105 ? 10.438 -6.870 7.443 1.00 85.88 105 ALA A O 1
ATOM 865 N N . LEU A 1 106 ? 10.895 -5.013 6.271 1.00 87.06 106 LEU A N 1
ATOM 866 C CA . LEU A 1 106 ? 11.454 -4.272 7.404 1.00 87.06 106 LEU A CA 1
ATOM 867 C C . LEU A 1 106 ? 10.404 -3.976 8.483 1.00 87.06 106 LEU A C 1
ATOM 869 O O . LEU A 1 106 ? 10.757 -3.880 9.657 1.00 87.06 106 LEU A O 1
ATOM 873 N N . LEU A 1 107 ? 9.118 -3.890 8.123 1.00 88.25 107 LEU A N 1
ATOM 874 C CA . LEU A 1 107 ? 8.032 -3.706 9.091 1.00 88.25 107 LEU A CA 1
ATOM 875 C C . LEU A 1 107 ? 7.840 -4.932 9.996 1.00 88.25 107 LEU A C 1
ATOM 877 O O . LEU A 1 107 ? 7.334 -4.790 11.109 1.00 88.25 107 LEU A O 1
ATOM 881 N N . SER A 1 108 ? 8.302 -6.114 9.576 1.00 88.00 108 SER A N 1
ATOM 882 C CA . SER A 1 108 ? 8.302 -7.320 10.414 1.00 88.00 108 SER A CA 1
ATOM 883 C C . SER A 1 108 ? 9.300 -7.244 11.574 1.00 88.00 108 SER A C 1
ATOM 885 O O . SER A 1 108 ? 9.206 -8.024 12.519 1.00 88.00 108 SER A O 1
ATOM 887 N N . ASN A 1 109 ? 10.244 -6.292 11.553 1.00 87.81 109 ASN A N 1
ATOM 888 C CA . ASN A 1 109 ? 11.178 -6.077 12.665 1.00 87.81 109 ASN A CA 1
ATOM 889 C C . ASN A 1 109 ? 10.487 -5.497 13.912 1.00 87.81 109 ASN A C 1
ATOM 891 O O . ASN A 1 109 ? 11.081 -5.468 14.991 1.00 87.81 109 ASN A O 1
ATOM 895 N N . PHE A 1 110 ? 9.240 -5.029 13.787 1.00 88.00 110 PHE A N 1
ATOM 896 C CA . PHE A 1 110 ? 8.468 -4.500 14.905 1.00 88.00 110 PHE A CA 1
ATOM 897 C C . PHE A 1 110 ? 7.751 -5.638 15.650 1.00 88.00 110 PHE A C 1
ATOM 899 O O . PHE A 1 110 ? 6.880 -6.296 15.075 1.00 88.00 110 PHE A O 1
ATOM 906 N N . PRO A 1 111 ? 8.023 -5.848 16.956 1.00 83.38 111 PRO A N 1
ATOM 907 C CA . PRO A 1 111 ? 7.526 -7.017 17.691 1.00 83.38 111 PRO A CA 1
ATOM 908 C C . PRO A 1 111 ? 5.999 -7.163 17.715 1.00 83.38 111 PRO A C 1
ATOM 910 O O . PRO A 1 111 ? 5.487 -8.269 17.849 1.00 83.38 111 PRO A O 1
ATOM 913 N N . ARG A 1 112 ? 5.261 -6.049 17.608 1.00 87.56 112 ARG A N 1
ATOM 914 C CA . ARG A 1 112 ? 3.788 -6.022 17.666 1.00 87.56 112 ARG A CA 1
ATOM 915 C C . ARG A 1 112 ? 3.113 -6.148 16.294 1.00 87.56 112 ARG A C 1
ATOM 917 O O . ARG A 1 112 ? 1.887 -6.120 16.234 1.00 87.56 112 ARG A O 1
ATOM 924 N N . VAL A 1 113 ? 3.886 -6.268 15.213 1.00 88.69 113 VAL A N 1
ATOM 925 C CA . VAL A 1 113 ? 3.377 -6.508 13.852 1.00 88.69 113 VAL A CA 1
ATOM 926 C C . VAL A 1 113 ? 3.276 -8.009 13.571 1.00 88.69 113 VAL A C 1
ATOM 928 O O . VAL A 1 113 ? 2.236 -8.489 13.113 1.00 88.69 113 VAL A O 1
ATOM 931 N N . GLY A 1 114 ? 4.332 -8.757 13.902 1.00 88.31 114 GLY A N 1
ATOM 932 C CA . GLY A 1 114 ? 4.519 -10.127 13.424 1.00 88.31 114 GLY A CA 1
ATOM 933 C C . GLY A 1 114 ? 5.085 -10.131 12.002 1.00 88.31 114 GLY A C 1
ATOM 934 O O . GLY A 1 114 ? 5.880 -9.261 11.661 1.00 88.31 114 GLY A O 1
ATOM 935 N N . ASP A 1 115 ? 4.677 -11.091 11.171 1.00 89.62 115 AS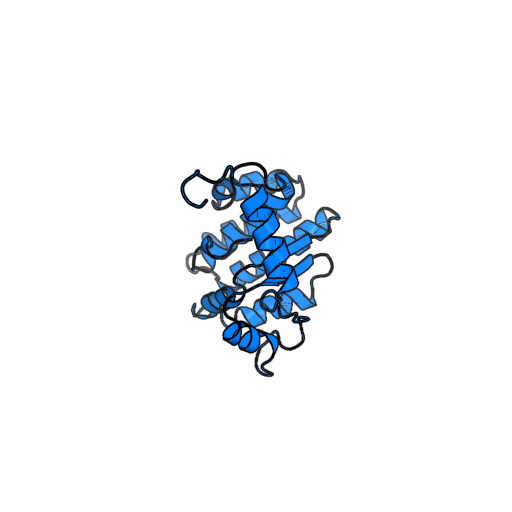P A N 1
ATOM 936 C CA . ASP A 1 115 ? 5.079 -11.133 9.761 1.00 89.62 115 ASP A CA 1
ATOM 937 C C . ASP A 1 115 ? 4.160 -10.245 8.901 1.00 89.62 115 ASP A C 1
ATOM 939 O O . ASP A 1 115 ? 2.969 -10.519 8.725 1.00 89.62 115 ASP A O 1
ATOM 943 N N . VAL A 1 116 ? 4.715 -9.162 8.355 1.00 90.81 116 VAL A N 1
ATOM 944 C CA . VAL A 1 116 ? 3.987 -8.237 7.476 1.00 90.81 116 VAL A CA 1
ATOM 945 C C . VAL A 1 116 ? 3.594 -8.866 6.139 1.00 90.81 116 VAL A C 1
ATOM 947 O O . VAL A 1 116 ? 2.572 -8.488 5.565 1.00 90.81 116 VAL A O 1
ATOM 950 N N . LEU A 1 117 ? 4.366 -9.835 5.641 1.00 90.94 117 LEU A N 1
ATOM 951 C CA . LEU A 1 117 ? 4.074 -10.511 4.381 1.00 90.94 117 LEU A CA 1
ATOM 952 C C . LEU A 1 117 ? 2.856 -11.421 4.539 1.00 90.94 117 LEU A C 1
ATOM 954 O O . LEU A 1 117 ? 2.066 -11.531 3.606 1.00 90.94 117 LEU A O 1
ATOM 958 N N . ASP A 1 118 ? 2.646 -11.998 5.725 1.00 90.69 118 ASP A N 1
ATOM 959 C CA . ASP A 1 118 ? 1.426 -12.743 6.056 1.00 90.69 118 ASP A CA 1
ATOM 960 C C . ASP A 1 118 ? 0.186 -11.848 6.108 1.00 90.69 118 ASP A C 1
ATOM 962 O O . ASP A 1 118 ? -0.880 -12.226 5.609 1.00 90.69 118 ASP A O 1
ATOM 966 N N . ILE A 1 119 ? 0.319 -10.651 6.690 1.00 92.12 119 ILE A N 1
ATOM 967 C CA . ILE A 1 119 ? -0.755 -9.649 6.702 1.00 92.12 119 ILE A CA 1
ATOM 968 C C . ILE A 1 119 ? -1.099 -9.267 5.260 1.00 92.12 119 ILE A C 1
ATOM 970 O O . ILE A 1 119 ? -2.260 -9.332 4.856 1.00 92.12 119 ILE A O 1
ATOM 974 N N . PHE A 1 120 ? -0.081 -8.935 4.466 1.00 92.44 120 PHE A N 1
ATOM 975 C CA . PHE A 1 120 ? -0.256 -8.537 3.076 1.00 92.44 120 PHE A CA 1
ATOM 976 C C . PHE A 1 120 ? -0.868 -9.662 2.230 1.00 92.44 120 PHE A C 1
ATOM 978 O O . PHE A 1 120 ? -1.836 -9.430 1.512 1.00 92.44 120 PHE A O 1
ATOM 985 N N . ARG A 1 121 ? -0.389 -10.904 2.377 1.00 91.31 121 ARG A N 1
ATOM 986 C CA . ARG A 1 121 ? -0.950 -12.098 1.722 1.00 91.31 121 ARG A CA 1
ATOM 987 C C . ARG A 1 121 ? -2.433 -12.273 2.023 1.00 91.31 121 ARG A C 1
ATOM 989 O O . ARG A 1 121 ? -3.217 -12.521 1.111 1.00 91.31 121 ARG A O 1
ATOM 996 N N . SER A 1 122 ? -2.809 -12.165 3.295 1.00 90.50 122 SER A N 1
ATOM 997 C CA . SER A 1 122 ? -4.197 -12.352 3.730 1.00 90.50 122 SER A CA 1
ATOM 998 C C . SER A 1 122 ? -5.132 -11.339 3.068 1.00 90.50 122 SER A C 1
ATOM 1000 O O . SER A 1 122 ? -6.271 -11.669 2.756 1.00 90.50 122 SER A O 1
ATOM 1002 N N . LEU A 1 123 ? -4.636 -10.130 2.799 1.00 89.25 123 LEU A N 1
ATOM 1003 C CA . LEU A 1 123 ? -5.382 -9.085 2.104 1.00 89.25 123 LEU A CA 1
ATOM 1004 C C . LEU A 1 123 ? -5.413 -9.301 0.593 1.00 89.25 123 LEU A C 1
ATOM 1006 O O . LEU A 1 123 ? -6.479 -9.219 -0.002 1.00 89.25 123 LEU A O 1
ATOM 1010 N N . LEU A 1 124 ? -4.299 -9.690 -0.031 1.00 89.56 124 LEU A N 1
ATOM 1011 C CA . LEU A 1 124 ? -4.288 -10.042 -1.458 1.00 89.56 124 LEU A CA 1
ATOM 1012 C C . LEU A 1 124 ? -5.322 -11.122 -1.810 1.00 89.56 124 LEU A C 1
ATOM 1014 O O . LEU A 1 124 ? -5.867 -11.120 -2.907 1.00 89.56 124 LEU A O 1
ATOM 1018 N N . GLN A 1 125 ? -5.601 -12.044 -0.885 1.00 88.69 125 GLN A N 1
ATOM 1019 C CA . GLN A 1 125 ? -6.596 -13.103 -1.076 1.00 88.69 125 GLN A CA 1
ATOM 1020 C C . GLN A 1 125 ? -8.052 -12.612 -0.999 1.00 88.69 125 GLN A C 1
ATOM 1022 O O . GLN A 1 125 ? -8.942 -13.301 -1.497 1.00 88.69 125 GLN A O 1
ATOM 1027 N N . THR A 1 126 ? -8.317 -11.467 -0.364 1.00 89.19 126 THR A N 1
ATOM 1028 C CA . THR A 1 126 ? -9.675 -10.929 -0.150 1.00 89.19 126 THR A CA 1
ATOM 1029 C C . THR A 1 126 ? -10.004 -9.731 -1.040 1.00 89.19 126 THR A C 1
ATOM 1031 O O . THR A 1 126 ? -11.174 -9.339 -1.138 1.00 89.19 126 THR A O 1
ATOM 1034 N N . GLN A 1 127 ? -8.991 -9.146 -1.674 1.00 92.50 127 GLN A N 1
ATOM 1035 C CA . GLN A 1 127 ? -9.110 -7.991 -2.553 1.00 92.50 127 GLN A CA 1
ATOM 1036 C C . GLN A 1 127 ? -9.463 -8.409 -3.983 1.00 92.50 127 GLN A C 1
ATOM 1038 O O . GLN A 1 127 ? -8.931 -9.382 -4.514 1.00 92.50 127 GLN A O 1
ATOM 1043 N N . SER A 1 128 ? -10.388 -7.673 -4.597 1.00 92.31 128 SER A N 1
ATOM 1044 C CA . SER A 1 128 ? -10.916 -7.944 -5.939 1.00 92.31 128 SER A CA 1
ATOM 1045 C C . SER A 1 128 ? -10.787 -6.756 -6.887 1.00 92.31 128 SER A C 1
ATOM 1047 O O . SER A 1 128 ? -10.721 -6.959 -8.099 1.00 92.31 128 SER A O 1
ATOM 1049 N N . ASP A 1 129 ? -10.735 -5.532 -6.359 1.00 95.44 129 ASP A N 1
ATOM 1050 C CA . ASP A 1 129 ? -10.735 -4.298 -7.153 1.00 95.44 129 ASP A CA 1
ATOM 1051 C C . ASP A 1 129 ? -9.369 -3.586 -7.163 1.00 95.44 129 ASP A C 1
ATOM 1053 O O . ASP A 1 129 ? -9.204 -2.524 -7.776 1.00 95.44 129 ASP A O 1
ATOM 1057 N N . VAL A 1 130 ? -8.364 -4.201 -6.531 1.00 95.31 130 VAL A N 1
ATOM 1058 C CA . VAL A 1 130 ? -6.980 -3.725 -6.471 1.00 95.31 130 VAL A CA 1
ATOM 1059 C C . VAL A 1 130 ? -6.031 -4.770 -7.056 1.00 95.31 130 VAL A C 1
ATOM 1061 O O . VAL A 1 130 ? -6.022 -5.931 -6.654 1.00 95.31 130 VAL A O 1
ATOM 1064 N N . ALA A 1 131 ? -5.184 -4.340 -7.990 1.00 93.44 131 ALA A N 1
ATOM 1065 C CA . ALA A 1 131 ? -4.070 -5.119 -8.516 1.00 93.44 131 ALA A CA 1
ATOM 1066 C C . ALA A 1 131 ? -2.735 -4.519 -8.060 1.00 93.44 131 ALA A C 1
ATOM 1068 O O . ALA A 1 131 ? -2.589 -3.297 -7.979 1.00 93.44 131 ALA A O 1
ATOM 1069 N N . TYR A 1 132 ? -1.739 -5.371 -7.816 1.00 92.88 132 TYR A N 1
ATOM 1070 C CA . TYR A 1 132 ? -0.417 -4.953 -7.350 1.00 92.88 132 TYR A CA 1
ATOM 1071 C C . TYR A 1 132 ? 0.672 -5.300 -8.356 1.00 92.88 132 TYR A C 1
ATOM 1073 O O . TYR A 1 132 ? 0.723 -6.411 -8.880 1.00 92.88 132 TYR A O 1
ATOM 1081 N N . VAL A 1 133 ? 1.586 -4.356 -8.563 1.00 92.56 133 VAL A N 1
ATOM 1082 C CA . VAL A 1 133 ? 2.855 -4.575 -9.261 1.00 92.56 133 VAL A CA 1
ATOM 1083 C C . VAL A 1 133 ? 3.966 -4.347 -8.250 1.00 92.56 133 VAL A C 1
ATOM 1085 O O . VAL A 1 133 ? 4.127 -3.236 -7.752 1.00 92.56 133 VAL A O 1
ATOM 1088 N N . ALA A 1 134 ? 4.710 -5.400 -7.926 1.00 90.56 134 ALA A N 1
ATOM 1089 C CA . ALA A 1 134 ? 5.866 -5.325 -7.044 1.00 90.56 134 ALA A CA 1
ATOM 1090 C C . ALA A 1 134 ? 7.141 -5.197 -7.885 1.00 90.56 134 ALA A C 1
ATOM 1092 O O . ALA A 1 134 ? 7.460 -6.087 -8.672 1.00 90.56 134 ALA A O 1
ATOM 1093 N N . ALA A 1 135 ? 7.863 -4.096 -7.704 1.00 90.31 135 ALA A N 1
ATOM 1094 C CA . ALA A 1 135 ? 9.182 -3.863 -8.272 1.00 90.31 135 ALA A CA 1
ATOM 1095 C C . ALA A 1 135 ? 10.214 -3.789 -7.142 1.00 90.31 135 ALA A C 1
ATOM 1097 O O . ALA A 1 135 ? 9.882 -3.465 -6.002 1.00 90.31 135 ALA A O 1
ATOM 1098 N N . GLY A 1 136 ? 11.462 -4.129 -7.442 1.00 85.94 136 GLY A N 1
ATOM 1099 C CA . GLY A 1 136 ? 12.542 -4.074 -6.466 1.00 85.94 136 GLY A CA 1
ATOM 1100 C C . GLY A 1 136 ? 13.891 -4.313 -7.119 1.00 85.94 136 GLY A C 1
ATOM 1101 O O . GLY A 1 136 ? 14.019 -5.154 -8.011 1.00 85.94 136 GLY A O 1
ATOM 1102 N N . SER A 1 137 ? 14.895 -3.564 -6.672 1.00 83.56 137 SER A N 1
ATOM 1103 C CA . SER A 1 137 ? 16.265 -3.665 -7.186 1.00 83.56 137 SER A CA 1
ATOM 1104 C C . SER A 1 137 ? 17.029 -4.854 -6.589 1.00 83.56 137 SER A C 1
ATOM 1106 O O . SER A 1 137 ? 17.909 -5.436 -7.228 1.00 83.56 137 SER A O 1
ATOM 1108 N N . ALA A 1 138 ? 16.665 -5.273 -5.374 1.00 83.81 138 ALA A N 1
ATOM 1109 C CA . ALA A 1 138 ? 17.302 -6.377 -4.668 1.00 83.81 138 ALA A CA 1
ATOM 1110 C C . ALA A 1 138 ? 16.764 -7.742 -5.132 1.00 83.81 138 ALA A C 1
ATOM 1112 O O . ALA A 1 138 ? 15.989 -8.394 -4.429 1.00 83.81 138 ALA A O 1
ATOM 1113 N N . ILE A 1 139 ? 17.216 -8.194 -6.306 1.00 80.19 139 ILE A N 1
ATOM 1114 C CA . ILE A 1 139 ? 16.776 -9.444 -6.954 1.00 80.19 139 ILE A CA 1
ATOM 1115 C C . ILE A 1 139 ? 16.786 -10.635 -5.983 1.00 80.19 139 ILE A C 1
ATOM 1117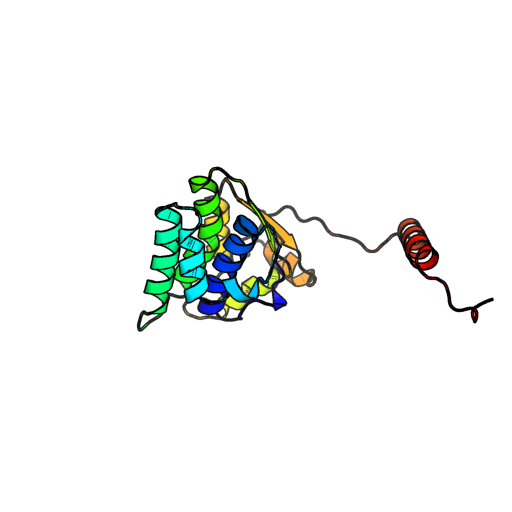 O O . ILE A 1 139 ? 15.780 -11.329 -5.871 1.00 80.19 139 ILE A O 1
ATOM 1121 N N . SER A 1 140 ? 17.868 -10.850 -5.228 1.00 80.31 140 SER A N 1
ATOM 1122 C CA . SER A 1 140 ? 17.967 -11.984 -4.295 1.00 80.31 140 SER A CA 1
ATOM 1123 C C . SER A 1 140 ? 16.946 -11.920 -3.151 1.00 80.31 140 SER A C 1
ATOM 1125 O O . SER A 1 140 ? 16.457 -12.955 -2.700 1.00 80.31 140 SER A O 1
ATOM 1127 N N . LEU A 1 141 ? 16.602 -10.716 -2.677 1.00 80.25 141 LEU A N 1
ATOM 1128 C CA . LEU A 1 141 ? 15.566 -10.534 -1.655 1.00 80.25 141 LEU A CA 1
ATOM 1129 C C . LEU A 1 141 ? 14.176 -10.765 -2.250 1.00 80.25 141 LEU A C 1
ATOM 1131 O O . LEU A 1 141 ? 13.366 -11.468 -1.651 1.00 80.25 141 LEU A O 1
ATOM 1135 N N . MET A 1 142 ? 13.929 -10.253 -3.456 1.00 83.00 142 MET A N 1
ATOM 1136 C CA . MET A 1 142 ? 12.686 -10.475 -4.200 1.00 83.00 142 MET A CA 1
ATOM 1137 C C . MET A 1 142 ? 12.463 -11.964 -4.504 1.00 83.00 142 MET A C 1
ATOM 1139 O O . MET A 1 142 ? 11.363 -12.477 -4.311 1.00 83.00 142 MET A O 1
ATOM 1143 N N . GLU A 1 143 ? 13.511 -12.697 -4.888 1.00 80.50 143 GLU A N 1
ATOM 1144 C CA . GLU A 1 143 ? 13.461 -14.157 -5.024 1.00 80.50 143 GLU A CA 1
ATOM 1145 C C . GLU A 1 143 ? 13.110 -14.841 -3.702 1.00 80.50 143 GLU A C 1
ATOM 1147 O O . GLU A 1 143 ? 12.295 -15.764 -3.672 1.00 80.50 143 GLU A O 1
ATOM 1152 N N . GLY A 1 144 ? 13.690 -14.365 -2.598 1.00 78.25 144 GLY A N 1
ATOM 1153 C CA . GLY A 1 144 ? 13.360 -14.837 -1.260 1.00 78.25 144 GLY A CA 1
ATOM 1154 C C . GLY A 1 144 ? 11.874 -14.699 -0.937 1.00 78.25 144 GLY A C 1
ATOM 1155 O O . GLY A 1 144 ? 11.258 -15.632 -0.426 1.00 78.25 144 GLY A O 1
ATOM 1156 N N . VAL A 1 145 ? 11.296 -13.555 -1.290 1.00 79.69 145 VAL A N 1
ATOM 1157 C CA . VAL A 1 145 ? 9.906 -13.210 -0.995 1.00 79.69 145 VAL A CA 1
ATOM 1158 C C . VAL A 1 145 ? 8.909 -13.937 -1.905 1.00 79.69 145 VAL A C 1
ATOM 1160 O O . VAL A 1 145 ? 7.862 -14.358 -1.422 1.00 79.69 145 VAL A O 1
ATOM 1163 N N . PHE A 1 146 ? 9.203 -14.145 -3.189 1.00 80.62 146 PHE A N 1
ATOM 1164 C CA . PHE A 1 146 ? 8.222 -14.723 -4.127 1.00 80.62 146 PHE A CA 1
ATOM 1165 C C . PHE A 1 146 ? 8.449 -16.195 -4.482 1.00 80.62 146 PHE A C 1
ATOM 1167 O O . PHE A 1 146 ? 7.513 -16.865 -4.925 1.00 80.62 146 PHE A O 1
ATOM 1174 N N . HIS A 1 147 ? 9.660 -16.726 -4.289 1.00 76.50 147 HIS A N 1
ATOM 1175 C CA . HIS A 1 147 ? 10.034 -18.062 -4.769 1.00 76.50 147 HIS A CA 1
ATOM 1176 C C . HIS A 1 147 ? 10.472 -19.041 -3.673 1.00 76.50 147 HIS A C 1
ATOM 1178 O O . HIS A 1 147 ? 10.684 -20.218 -3.966 1.00 76.50 147 HIS A O 1
ATOM 1184 N N . GLN A 1 148 ? 10.562 -18.622 -2.408 1.00 78.38 148 GLN A N 1
ATOM 1185 C CA . GLN A 1 148 ? 10.784 -19.564 -1.307 1.00 78.38 148 GLN A CA 1
ATOM 1186 C C . GLN A 1 148 ? 9.457 -20.129 -0.802 1.00 78.38 148 GLN A C 1
ATOM 1188 O O . GLN A 1 148 ? 8.575 -19.373 -0.419 1.00 78.38 148 GLN A O 1
ATOM 1193 N N . ALA A 1 149 ? 9.356 -21.456 -0.694 1.00 67.94 149 ALA A N 1
ATOM 1194 C CA . ALA A 1 149 ? 8.144 -22.143 -0.228 1.00 67.94 149 ALA A CA 1
ATOM 1195 C C . ALA A 1 149 ? 7.691 -21.740 1.190 1.00 67.94 149 ALA A C 1
ATOM 1197 O O . ALA A 1 149 ? 6.525 -21.889 1.534 1.00 67.94 149 ALA A O 1
ATOM 1198 N N . ARG A 1 150 ? 8.614 -21.236 2.018 1.00 76.06 150 ARG A N 1
ATOM 1199 C CA . ARG A 1 150 ? 8.320 -20.716 3.364 1.00 76.06 150 ARG A CA 1
ATOM 1200 C C . ARG A 1 150 ? 7.775 -19.287 3.367 1.00 76.06 150 ARG A C 1
ATOM 1202 O O . ARG A 1 150 ? 7.359 -18.821 4.419 1.00 76.06 150 ARG A O 1
ATOM 1209 N N . SER A 1 151 ? 7.870 -18.575 2.245 1.00 80.44 151 SER A N 1
ATOM 1210 C CA . SER A 1 151 ? 7.403 -17.198 2.163 1.00 80.44 151 SER A CA 1
ATOM 1211 C C . SER A 1 151 ? 5.881 -17.179 2.041 1.00 80.44 151 SER A C 1
ATOM 1213 O O . SER A 1 151 ? 5.344 -17.890 1.186 1.00 80.44 151 SER A O 1
ATOM 1215 N N . PRO A 1 152 ? 5.182 -16.322 2.802 1.00 79.69 152 PRO A N 1
ATOM 1216 C CA . PRO A 1 152 ? 3.748 -16.117 2.643 1.00 79.69 152 PRO A CA 1
ATOM 1217 C C . PRO A 1 152 ? 3.352 -15.794 1.195 1.00 79.69 152 PRO A C 1
ATOM 1219 O O . PRO A 1 152 ? 2.331 -16.257 0.701 1.00 79.69 152 PRO A O 1
ATOM 1222 N N . LEU A 1 153 ? 4.173 -15.037 0.469 1.00 82.88 153 LEU A N 1
ATOM 1223 C CA . LEU A 1 153 ? 3.846 -14.585 -0.887 1.00 82.88 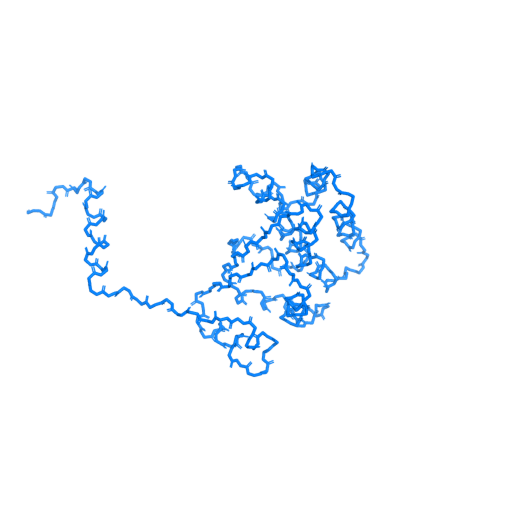153 LEU A CA 1
ATOM 1224 C C . LEU A 1 153 ? 4.266 -15.563 -1.988 1.00 82.88 153 LEU A C 1
ATOM 1226 O O . LEU A 1 153 ? 4.194 -15.218 -3.171 1.00 82.88 153 LEU A O 1
ATOM 1230 N N . PHE A 1 154 ? 4.677 -16.781 -1.624 1.00 76.69 154 PHE A N 1
ATOM 1231 C CA . PHE A 1 154 ? 5.008 -17.815 -2.594 1.00 76.69 154 PHE A CA 1
ATOM 1232 C C . PHE A 1 154 ? 3.841 -18.031 -3.566 1.00 76.69 154 PHE A C 1
ATOM 1234 O O . PHE A 1 154 ? 2.696 -18.144 -3.141 1.00 76.69 154 PHE A O 1
ATOM 1241 N N . VAL A 1 155 ? 4.137 -18.040 -4.871 1.00 76.62 155 VAL A N 1
ATOM 1242 C CA . VAL A 1 155 ? 3.188 -18.210 -5.997 1.00 76.62 155 VAL A CA 1
ATOM 1243 C C . VAL A 1 155 ? 2.024 -17.209 -6.090 1.00 76.62 155 VAL A C 1
ATOM 1245 O O . VAL A 1 155 ? 1.191 -17.330 -6.985 1.00 76.62 155 VAL A O 1
ATOM 1248 N N . HIS A 1 156 ? 1.980 -16.182 -5.241 1.00 83.38 156 HIS A N 1
ATOM 1249 C CA . HIS A 1 156 ? 0.957 -15.134 -5.311 1.00 83.38 156 HIS A CA 1
ATOM 1250 C C . HIS A 1 156 ? 1.243 -14.067 -6.375 1.00 83.38 156 HIS A C 1
ATOM 1252 O O . HIS A 1 156 ? 0.349 -13.304 -6.732 1.00 83.38 156 HIS A O 1
ATOM 1258 N N . PHE A 1 157 ? 2.466 -14.032 -6.907 1.00 84.94 157 PHE A N 1
ATOM 1259 C CA . PHE A 1 157 ? 2.886 -13.102 -7.950 1.00 84.94 157 PHE A CA 1
ATOM 1260 C C . PHE A 1 157 ? 3.446 -13.845 -9.159 1.00 84.94 157 PHE A C 1
ATOM 1262 O O . PHE A 1 157 ? 4.128 -14.865 -9.033 1.00 84.94 157 PHE A O 1
ATOM 1269 N N . ARG A 1 158 ? 3.197 -13.282 -10.344 1.00 84.81 158 ARG A N 1
ATOM 1270 C CA . ARG A 1 158 ? 3.936 -13.628 -11.557 1.00 84.81 158 ARG A CA 1
ATOM 1271 C C . ARG A 1 158 ? 5.193 -12.766 -11.609 1.00 84.81 158 ARG A C 1
ATOM 1273 O O . ARG A 1 158 ? 5.095 -11.546 -11.711 1.00 84.81 158 ARG A O 1
ATOM 1280 N N . SER A 1 159 ? 6.352 -13.408 -11.554 1.00 82.75 159 SER A N 1
ATOM 1281 C CA . SER A 1 159 ? 7.643 -12.729 -11.652 1.00 82.75 159 SER A CA 1
ATOM 1282 C C . SER A 1 159 ? 8.052 -12.562 -13.111 1.00 82.75 159 SER A C 1
ATOM 1284 O O . SER A 1 159 ? 8.079 -13.534 -13.862 1.00 82.75 159 SER A O 1
ATOM 1286 N N . GLU A 1 160 ? 8.429 -11.344 -13.485 1.00 85.44 160 GLU A N 1
ATOM 1287 C CA . GLU A 1 160 ? 9.062 -11.025 -14.765 1.00 85.44 160 GLU A CA 1
ATOM 1288 C C . GLU A 1 160 ? 10.419 -10.387 -14.464 1.00 85.44 160 GLU A C 1
ATOM 1290 O O . GLU A 1 160 ? 10.497 -9.416 -13.707 1.00 85.44 160 GLU A O 1
ATOM 1295 N N . ARG A 1 161 ? 11.506 -10.947 -15.007 1.00 83.50 161 ARG A N 1
ATOM 1296 C CA . ARG A 1 161 ? 12.840 -10.355 -14.849 1.00 83.50 161 ARG A CA 1
ATOM 1297 C C . ARG A 1 161 ? 13.108 -9.397 -15.993 1.00 83.50 161 ARG A C 1
ATOM 1299 O O . ARG A 1 161 ? 13.100 -9.801 -17.151 1.00 83.50 161 ARG A O 1
ATOM 1306 N N . VAL A 1 162 ? 13.426 -8.156 -15.649 1.00 86.19 162 VAL A N 1
ATOM 1307 C CA . VAL A 1 162 ? 13.945 -7.183 -16.609 1.00 86.19 162 VAL A CA 1
ATOM 1308 C C . VAL A 1 162 ? 15.449 -7.419 -16.747 1.00 86.19 162 VAL A C 1
ATOM 1310 O O . VAL A 1 162 ? 16.196 -7.267 -15.781 1.00 86.19 162 VAL A O 1
ATOM 1313 N N . GLY A 1 163 ? 15.869 -7.879 -17.926 1.00 85.38 163 GLY A N 1
ATOM 1314 C CA . GLY A 1 163 ? 17.276 -8.099 -18.258 1.00 85.38 163 GLY A CA 1
ATOM 1315 C C . GLY A 1 163 ? 18.019 -6.798 -18.588 1.00 85.38 163 GLY A C 1
ATOM 1316 O O . GLY A 1 163 ? 17.395 -5.742 -18.699 1.00 85.38 163 GLY A O 1
ATOM 1317 N N . PRO A 1 164 ? 19.352 -6.859 -18.750 1.00 87.31 164 PRO A N 1
ATOM 1318 C CA . PRO A 1 164 ? 20.109 -5.739 -19.295 1.00 87.31 164 PRO A CA 1
ATOM 1319 C C . PRO A 1 164 ? 19.698 -5.470 -20.746 1.00 87.31 164 PRO A C 1
ATOM 1321 O O . PRO A 1 164 ? 19.204 -6.371 -21.428 1.00 87.31 164 PRO A O 1
ATOM 1324 N N . PHE A 1 165 ? 19.958 -4.254 -21.227 1.00 90.94 165 PHE A N 1
ATOM 1325 C CA . PHE A 1 165 ? 19.764 -3.938 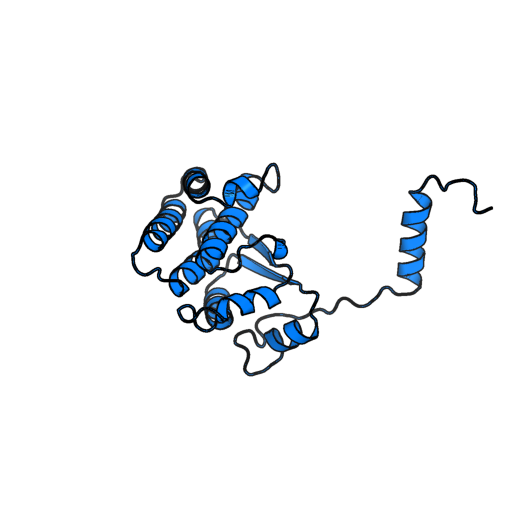-22.637 1.00 90.94 165 PHE A CA 1
ATOM 1326 C C . PHE A 1 165 ? 20.617 -4.839 -23.527 1.00 90.94 165 PHE A C 1
ATOM 1328 O O . PHE A 1 165 ? 21.792 -5.103 -23.258 1.00 90.94 165 PHE A O 1
ATOM 1335 N N . THR A 1 166 ? 20.011 -5.284 -24.618 1.00 93.69 166 THR A N 1
ATOM 1336 C CA . THR A 1 166 ? 20.714 -5.877 -25.748 1.00 93.69 166 THR A CA 1
ATOM 1337 C C . THR A 1 166 ? 21.584 -4.829 -26.443 1.00 93.69 166 THR A C 1
ATOM 1339 O O . THR A 1 166 ? 21.487 -3.624 -26.192 1.00 93.69 166 THR A O 1
ATOM 1342 N N . HIS A 1 167 ? 22.454 -5.287 -27.341 1.00 91.25 167 HIS A N 1
ATOM 1343 C CA . HIS A 1 167 ? 23.277 -4.395 -28.153 1.00 91.25 167 HIS A CA 1
ATOM 1344 C C . HIS A 1 167 ? 22.421 -3.418 -28.976 1.00 91.25 167 HIS A C 1
ATOM 1346 O O . HIS A 1 167 ? 22.671 -2.218 -28.949 1.00 91.25 167 HIS A O 1
ATOM 1352 N N . GLU A 1 168 ? 21.375 -3.916 -29.640 1.00 92.69 168 GLU A N 1
ATOM 1353 C CA . GLU A 1 168 ? 20.467 -3.105 -30.464 1.00 92.69 168 GLU A CA 1
ATOM 1354 C C . GLU A 1 168 ? 19.718 -2.057 -29.628 1.00 92.69 168 GLU A C 1
ATOM 1356 O O . GLU A 1 168 ? 19.673 -0.884 -29.995 1.00 92.69 168 GLU A O 1
ATOM 1361 N N . GLU A 1 169 ? 19.202 -2.445 -28.457 1.00 92.69 169 GLU A N 1
ATOM 1362 C CA . GLU A 1 169 ? 18.542 -1.517 -27.527 1.00 92.69 169 GLU A CA 1
ATOM 1363 C C . GLU A 1 169 ? 19.519 -0.470 -26.973 1.00 92.69 169 GLU A C 1
ATOM 1365 O O . GLU A 1 169 ? 19.148 0.688 -26.778 1.00 92.69 169 GLU A O 1
ATOM 1370 N N . SER A 1 170 ? 20.780 -0.855 -26.752 1.00 92.50 170 SER A N 1
ATOM 1371 C CA . SER A 1 170 ? 21.835 0.057 -26.300 1.00 92.50 170 SER A CA 1
ATOM 1372 C C . SER A 1 170 ? 22.193 1.082 -27.377 1.00 92.50 170 SER A C 1
ATOM 1374 O O . SER A 1 170 ? 22.338 2.265 -27.071 1.00 92.50 170 SER A O 1
ATOM 1376 N N . GLU A 1 171 ? 22.292 0.662 -28.642 1.00 90.94 171 GLU A N 1
ATOM 1377 C CA . GLU A 1 171 ? 22.498 1.567 -29.778 1.00 90.94 171 GLU A CA 1
ATOM 1378 C C . GLU A 1 171 ? 21.311 2.515 -29.977 1.00 90.94 171 GLU A C 1
ATOM 1380 O O . GLU A 1 171 ? 21.502 3.708 -30.230 1.00 90.94 171 GLU A O 1
ATOM 1385 N N . GLU A 1 172 ? 20.081 2.009 -29.852 1.00 91.81 172 GLU A N 1
ATOM 1386 C CA . GLU A 1 172 ? 18.874 2.830 -29.937 1.00 91.81 172 GLU A CA 1
ATOM 1387 C C . GLU A 1 172 ? 18.833 3.870 -28.812 1.00 91.81 172 GLU A C 1
ATOM 1389 O O . GLU A 1 172 ? 18.558 5.048 -29.066 1.00 91.81 172 GLU A O 1
ATOM 1394 N N . LEU A 1 173 ? 19.147 3.460 -27.580 1.00 90.50 173 LEU A N 1
ATOM 1395 C CA . LEU A 1 173 ? 19.239 4.361 -26.438 1.00 90.50 173 LEU A CA 1
ATOM 1396 C C . LEU A 1 173 ? 20.312 5.431 -26.662 1.00 90.50 173 LEU A C 1
ATOM 1398 O O . LEU A 1 173 ? 20.018 6.617 -26.515 1.00 90.50 173 LEU A O 1
ATOM 1402 N N . ALA A 1 174 ? 21.522 5.034 -27.067 1.00 90.38 174 ALA A N 1
ATOM 1403 C CA . ALA A 1 174 ? 22.618 5.960 -27.342 1.00 90.38 174 ALA A CA 1
ATOM 1404 C C . ALA A 1 174 ? 22.228 6.974 -28.422 1.00 90.38 174 ALA A C 1
ATOM 1406 O O . ALA A 1 174 ? 22.437 8.172 -28.251 1.00 90.38 174 ALA A O 1
ATOM 1407 N N . ARG A 1 175 ? 21.576 6.524 -29.501 1.00 89.00 175 ARG A N 1
ATOM 1408 C CA . ARG A 1 175 ? 21.092 7.409 -30.564 1.00 89.00 175 ARG A CA 1
ATOM 1409 C C . ARG A 1 175 ? 20.068 8.416 -30.052 1.00 89.00 175 ARG A C 1
ATOM 1411 O O . ARG A 1 175 ? 20.157 9.582 -30.414 1.00 89.00 175 ARG A O 1
ATOM 1418 N N . LYS A 1 176 ? 19.105 7.992 -29.226 1.00 89.19 176 LYS A N 1
ATOM 1419 C CA . LYS A 1 176 ? 18.091 8.893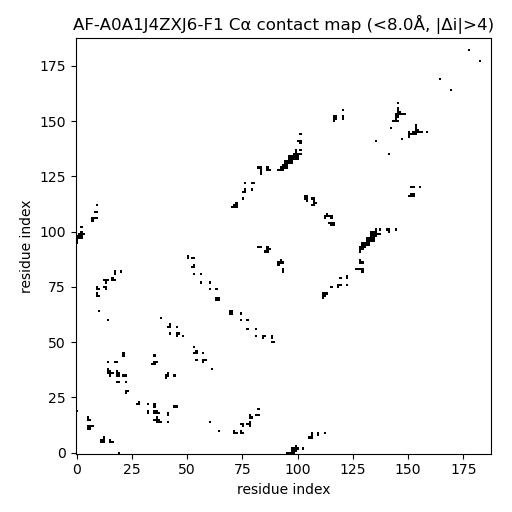 -28.650 1.00 89.19 176 LYS A CA 1
ATOM 1420 C C . LYS A 1 176 ? 18.717 9.946 -27.738 1.00 89.19 176 LYS A C 1
ATOM 1422 O O . LYS A 1 176 ? 18.334 11.106 -27.830 1.00 89.19 176 LYS A O 1
ATOM 1427 N N . VAL A 1 177 ? 19.674 9.548 -26.898 1.00 87.44 177 VAL A N 1
ATOM 1428 C CA . VAL A 1 177 ? 20.378 10.459 -25.982 1.00 87.44 177 VAL A CA 1
ATOM 1429 C C . VAL A 1 177 ? 21.223 11.460 -26.771 1.00 87.44 177 VAL A C 1
ATOM 1431 O O . VAL A 1 177 ? 21.038 12.663 -26.617 1.00 87.44 177 VAL A O 1
ATOM 1434 N N . LEU A 1 178 ? 22.063 10.979 -27.690 1.00 83.56 178 LEU A N 1
ATOM 1435 C CA . LEU A 1 178 ? 22.963 11.822 -28.484 1.00 83.56 178 LEU A CA 1
ATOM 1436 C C . LEU A 1 178 ? 22.221 12.726 -29.478 1.00 83.56 178 LEU A C 1
ATOM 1438 O O . LEU A 1 178 ? 22.691 13.816 -29.769 1.00 83.56 178 LEU A O 1
ATOM 1442 N N . ALA A 1 179 ? 21.057 12.312 -29.988 1.00 74.12 179 ALA A N 1
ATOM 1443 C CA . ALA A 1 179 ? 20.211 13.167 -30.825 1.00 74.12 179 ALA A CA 1
ATOM 1444 C C . ALA A 1 179 ? 19.460 14.249 -30.026 1.00 74.12 179 ALA A C 1
ATOM 1446 O O . ALA A 1 179 ? 18.919 15.176 -30.624 1.00 74.12 179 ALA A O 1
ATOM 1447 N N . SER A 1 180 ? 19.386 14.110 -28.697 1.00 64.00 180 SER A N 1
ATOM 1448 C CA . SER A 1 180 ? 18.755 15.080 -27.794 1.00 64.00 180 SER A CA 1
ATOM 1449 C C . SER A 1 180 ? 19.745 16.047 -27.137 1.00 64.00 180 SER A C 1
ATOM 1451 O O . SER A 1 180 ? 19.313 17.028 -26.532 1.00 64.00 180 SER A O 1
ATOM 1453 N N . GLU A 1 181 ? 21.050 15.801 -27.272 1.00 58.72 181 GLU A N 1
ATOM 1454 C CA . GLU A 1 181 ? 22.103 16.727 -26.862 1.00 58.72 181 GLU A CA 1
ATOM 1455 C C . GLU A 1 181 ? 22.543 17.578 -28.063 1.00 58.72 181 GLU A C 1
ATOM 1457 O O . GLU A 1 181 ? 23.011 17.052 -29.072 1.00 58.72 181 GLU A O 1
ATOM 1462 N N . ASP A 1 182 ? 22.460 18.908 -27.942 1.00 58.81 182 ASP A N 1
ATOM 1463 C CA . ASP A 1 182 ? 23.395 19.787 -28.650 1.00 58.81 182 ASP A CA 1
ATOM 1464 C C . ASP A 1 182 ? 24.793 19.446 -28.112 1.00 58.81 182 ASP A C 1
ATOM 1466 O O . ASP A 1 182 ? 25.227 19.963 -27.079 1.00 58.81 182 ASP A O 1
ATOM 1470 N N . LEU A 1 183 ? 25.459 18.487 -28.757 1.00 53.94 183 LEU A N 1
ATOM 1471 C CA . LEU A 1 183 ? 26.778 18.011 -28.358 1.00 53.94 183 LEU A CA 1
ATOM 1472 C C . LEU A 1 183 ? 27.765 19.195 -28.322 1.00 53.94 183 LEU A C 1
ATOM 1474 O O . LEU A 1 183 ? 27.926 19.881 -29.338 1.00 53.94 183 LEU A O 1
ATOM 1478 N N . PRO A 1 184 ? 28.458 19.457 -27.197 1.00 54.28 184 PRO A N 1
ATOM 1479 C CA . PRO A 1 184 ? 29.521 20.449 -27.173 1.00 54.28 184 PRO A CA 1
ATOM 1480 C C . PRO A 1 184 ? 30.662 20.013 -28.104 1.00 54.28 184 PRO A C 1
ATOM 1482 O O . PRO A 1 184 ? 31.066 18.852 -28.128 1.00 54.28 184 PRO A O 1
ATOM 1485 N N . ALA A 1 185 ? 31.165 20.975 -28.878 1.00 52.25 185 ALA A N 1
ATOM 1486 C CA . ALA A 1 185 ? 31.995 20.806 -30.074 1.00 52.25 185 ALA A CA 1
ATOM 1487 C C . ALA A 1 185 ? 33.408 20.202 -29.876 1.00 52.25 185 ALA A C 1
ATOM 1489 O O . ALA A 1 185 ? 34.250 20.343 -30.757 1.00 52.25 185 ALA A O 1
ATOM 1490 N N . GLU A 1 186 ? 33.700 19.537 -28.759 1.00 48.69 186 GLU A N 1
ATOM 1491 C CA . GLU A 1 186 ? 35.048 19.027 -28.447 1.00 48.69 186 GLU A CA 1
ATOM 1492 C C . GLU A 1 186 ? 35.243 17.525 -28.727 1.00 48.69 186 GLU A C 1
ATOM 1494 O O . GLU A 1 186 ? 36.249 16.946 -28.325 1.00 48.69 186 GLU A O 1
ATOM 1499 N N . ALA A 1 187 ? 34.324 16.884 -29.454 1.00 48.31 187 ALA A N 1
ATOM 1500 C CA . ALA A 1 187 ? 34.446 15.478 -29.856 1.00 48.31 187 ALA A CA 1
ATOM 1501 C C . ALA A 1 187 ? 34.299 15.264 -31.378 1.00 48.31 187 ALA A C 1
ATOM 1503 O O . ALA A 1 187 ? 33.613 14.335 -31.808 1.00 48.31 187 ALA A O 1
ATOM 1504 N N . ALA A 1 188 ? 34.935 16.123 -32.184 1.00 38.34 188 ALA A N 1
ATOM 1505 C CA . ALA A 1 188 ? 35.117 15.939 -33.628 1.00 38.34 188 ALA A CA 1
ATOM 1506 C C . ALA A 1 188 ? 36.607 15.915 -33.996 1.00 38.34 188 ALA A C 1
ATOM 1508 O O . ALA A 1 188 ? 37.345 16.800 -33.505 1.00 38.34 188 ALA A O 1
#